Protein AF-A0A3A5UZW4-F1 (afdb_monomer)

Solvent-accessible surface area (backbone atoms only — not comparable to full-atom values): 12570 Å² total; per-residue (Å²): 132,82,81,80,50,63,45,98,78,23,60,30,29,47,76,88,84,54,80,40,77,38,64,95,82,47,66,64,79,67,84,87,71,83,85,79,81,86,84,79,90,84,84,89,80,92,77,93,75,76,93,74,77,90,70,79,75,68,82,78,74,73,72,63,59,38,35,58,52,13,31,52,35,24,56,50,19,65,50,41,31,62,56,63,50,87,94,78,48,97,71,33,42,63,56,50,51,50,50,53,37,59,74,66,64,65,51,86,87,60,85,80,74,82,81,77,72,80,77,84,70,51,70,50,50,56,52,37,50,52,51,56,72,45,40,59,58,54,41,49,50,48,24,51,52,39,48,55,30,53,76,66,75,48,80,35,37,67,57,12,50,52,45,36,51,53,42,51,52,52,51,49,36,50,49,53,36,40,72,76,35,76,82,58,65,72,52,65,72,64,58,60,24,71,15,46,54,47,27,42,56,18,17,57,28,14,48,62,89

Radius of gyration: 32.56 Å; Cα contacts (8 Å, |Δi|>4): 189; chains: 1; bounding box: 77×58×81 Å

pLDDT: mean 76.16, std 18.71, range [36.72, 98.0]

Foldseek 3Di:
DDDWDADPQRQWIDPPPDTDGHDPPRGDPPPVPPPDDDDDDDDDDDDDDDDDDPPPPDPPPPPQCLLVVLLVLLVQLLCQQQDDDPPPAPDHLVNVVVVVCVLVVVPPVPVDDCPDPPPPDPPLNVVLVVLLVCLSVLSVVLSVVSVVCVVVVHALQVSLVVLLVSLVVSVVSVVVVCVVPVPPPPCVVSNSGVSSVSNNCSSVSSNVD

Structure (mmCIF, N/CA/C/O backbone):
data_AF-A0A3A5UZW4-F1
#
_entry.id   AF-A0A3A5UZW4-F1
#
loop_
_atom_site.group_PDB
_atom_site.id
_atom_site.type_symbol
_atom_site.label_atom_id
_atom_site.label_alt_id
_atom_site.label_comp_id
_atom_site.label_asym_id
_atom_site.label_entity_id
_atom_site.label_seq_id
_atom_site.pdbx_PDB_ins_code
_atom_site.Cartn_x
_atom_site.Cartn_y
_atom_site.Cartn_z
_atom_site.occupancy
_atom_site.B_iso_or_equiv
_atom_site.auth_seq_id
_atom_site.auth_comp_id
_atom_site.auth_asym_id
_atom_site.auth_atom_id
_atom_site.pdbx_PDB_model_num
ATOM 1 N N . MET A 1 1 ? -12.783 11.016 59.525 1.00 49.12 1 MET A N 1
ATOM 2 C CA . MET A 1 1 ? -13.347 11.036 58.163 1.00 49.12 1 MET A CA 1
ATOM 3 C C . MET A 1 1 ? -12.984 12.387 57.598 1.00 49.12 1 MET A C 1
ATOM 5 O O . MET A 1 1 ? -13.352 13.378 58.216 1.00 49.12 1 MET A O 1
ATOM 9 N N . GLU A 1 2 ? -12.153 12.434 56.560 1.00 52.09 2 GLU A N 1
ATOM 10 C CA . GLU A 1 2 ? -11.826 13.717 55.935 1.00 52.09 2 GLU A CA 1
ATOM 11 C C . GLU A 1 2 ? -13.049 14.230 55.163 1.00 52.09 2 GLU A C 1
ATOM 13 O O . GLU A 1 2 ? -13.759 13.417 54.564 1.00 52.09 2 GLU A O 1
ATOM 18 N N . PRO A 1 3 ? -13.351 15.536 55.226 1.00 66.25 3 PRO A N 1
ATOM 19 C CA . PRO A 1 3 ? -14.461 16.110 54.481 1.00 66.25 3 PRO A CA 1
ATOM 20 C C . PRO A 1 3 ? -14.226 15.940 52.975 1.00 66.25 3 PRO A C 1
ATOM 22 O O . PRO A 1 3 ? -13.112 16.125 52.487 1.00 66.25 3 PRO A O 1
ATOM 25 N N . HIS A 1 4 ? -15.277 15.583 52.238 1.00 72.62 4 HIS A N 1
ATOM 26 C CA . HIS A 1 4 ? -15.223 15.530 50.780 1.00 72.62 4 HIS A CA 1
ATOM 27 C C . HIS A 1 4 ? -14.991 16.940 50.221 1.00 72.62 4 HIS A C 1
ATOM 29 O O . HIS A 1 4 ? -15.738 17.868 50.535 1.00 72.62 4 HIS A O 1
ATOM 35 N N . THR A 1 5 ? -13.954 17.098 49.397 1.00 86.94 5 THR A N 1
ATOM 36 C CA . THR A 1 5 ? -13.624 18.369 48.739 1.00 86.94 5 THR A CA 1
ATOM 37 C C . THR A 1 5 ? -14.275 18.413 47.361 1.00 86.94 5 THR A C 1
ATOM 39 O O . THR A 1 5 ? -14.039 17.529 46.535 1.00 86.94 5 THR A O 1
ATOM 42 N N . PHE A 1 6 ? -15.071 19.448 47.104 1.00 89.31 6 PHE A N 1
ATOM 43 C CA . PHE A 1 6 ? -15.703 19.701 45.807 1.00 89.31 6 PHE A CA 1
ATOM 44 C C . PHE A 1 6 ? -14.923 20.749 45.006 1.00 89.31 6 PHE A C 1
ATOM 46 O O . PHE A 1 6 ? -14.235 21.598 45.579 1.00 89.31 6 PHE A O 1
ATOM 53 N N . SER A 1 7 ? -15.020 20.689 43.677 1.00 85.69 7 SER A N 1
ATOM 54 C CA . SER A 1 7 ? -14.501 21.732 42.793 1.00 85.69 7 SER A CA 1
ATOM 55 C C . SER A 1 7 ? -15.294 23.040 42.950 1.00 85.69 7 SER A C 1
ATOM 57 O O . SER A 1 7 ? -16.455 23.009 43.362 1.00 85.69 7 SER A O 1
ATOM 59 N N . PRO A 1 8 ? -14.718 24.204 42.587 1.00 80.06 8 PRO A N 1
ATOM 60 C CA . PRO A 1 8 ? -15.411 25.493 42.688 1.00 80.06 8 PRO A CA 1
ATOM 61 C C . PRO A 1 8 ? -16.724 25.572 41.896 1.00 80.06 8 PRO A C 1
ATOM 63 O O . PRO A 1 8 ? -17.618 26.325 42.262 1.00 80.06 8 PRO A O 1
ATOM 66 N N . ASP A 1 9 ? -16.842 24.800 40.813 1.00 78.62 9 ASP A N 1
ATOM 67 C CA . ASP A 1 9 ? -18.047 24.710 39.984 1.00 78.62 9 ASP A CA 1
ATOM 68 C C . ASP A 1 9 ? -19.038 23.628 40.453 1.00 78.62 9 ASP A C 1
ATOM 70 O O . ASP A 1 9 ? -20.083 23.451 39.831 1.00 78.62 9 ASP A O 1
ATOM 74 N N . GLY A 1 10 ? -18.715 22.886 41.518 1.00 85.38 10 GLY A N 1
ATOM 75 C CA . GLY A 1 10 ? -19.531 21.802 42.071 1.00 85.38 10 GLY A CA 1
ATOM 76 C C . GLY A 1 10 ? -19.656 20.564 41.179 1.00 85.38 10 GLY A C 1
ATOM 77 O O . GLY A 1 10 ? -20.281 19.591 41.581 1.00 85.38 10 GLY A O 1
ATOM 78 N N . LYS A 1 11 ? -19.053 20.556 39.982 1.00 87.75 11 LYS A N 1
ATOM 79 C CA . LYS A 1 11 ? -19.197 19.454 39.015 1.00 87.75 11 LYS A CA 1
ATOM 80 C C . LYS A 1 11 ? -18.337 18.240 39.345 1.00 87.75 11 LYS A C 1
ATOM 82 O O . LYS A 1 11 ? -18.602 17.153 38.832 1.00 87.75 11 LYS A O 1
ATOM 87 N N . TRP A 1 12 ? -17.319 18.414 40.181 1.00 88.56 12 TRP A N 1
ATOM 88 C CA . TRP A 1 12 ? -16.340 17.383 40.494 1.00 88.56 12 TRP A CA 1
ATOM 89 C C . TRP A 1 12 ? -16.156 17.231 42.001 1.00 88.56 12 TRP A C 1
ATOM 91 O O . TRP A 1 12 ? -16.169 18.201 42.758 1.00 88.56 12 TRP A O 1
ATOM 101 N N . MET A 1 13 ? -15.944 15.990 42.428 1.00 92.00 13 MET A N 1
ATOM 102 C CA . MET A 1 13 ? -15.662 15.611 43.807 1.00 92.00 13 MET A CA 1
ATOM 103 C C . MET A 1 13 ? -14.308 14.903 43.877 1.00 92.00 13 MET A C 1
ATOM 105 O O . MET A 1 13 ? -14.012 14.020 43.071 1.00 92.00 13 MET A O 1
ATOM 109 N N . TRP A 1 14 ? -13.485 15.275 44.856 1.00 89.12 14 TRP A N 1
ATOM 110 C CA . TRP A 1 14 ? -12.218 14.609 45.138 1.00 89.12 14 TRP A CA 1
ATOM 111 C C . TRP A 1 14 ? -12.443 13.386 46.033 1.00 89.12 14 TRP A C 1
ATOM 113 O O . TRP A 1 14 ? -12.966 13.507 47.142 1.00 89.12 14 TRP A O 1
ATOM 123 N N . ASN A 1 15 ? -12.020 12.203 45.577 1.00 88.25 15 ASN A N 1
ATOM 124 C CA . ASN A 1 15 ? -12.141 10.953 46.343 1.00 88.25 15 ASN A CA 1
ATOM 125 C C . ASN A 1 15 ? -10.865 10.571 47.127 1.00 88.25 15 ASN A C 1
ATOM 127 O O . ASN A 1 15 ? -10.795 9.481 47.696 1.00 88.25 15 ASN A O 1
ATOM 131 N N . GLY A 1 16 ? -9.842 11.434 47.127 1.00 85.50 16 GLY A N 1
ATOM 132 C CA . GLY A 1 16 ? -8.523 11.156 47.710 1.00 85.50 16 GLY A CA 1
ATOM 133 C C . GLY A 1 16 ? -7.467 10.661 46.711 1.00 85.50 16 GLY A C 1
ATOM 134 O O . GLY A 1 16 ? -6.292 10.615 47.068 1.00 85.50 16 GLY A O 1
ATOM 135 N N . ARG A 1 17 ? -7.850 10.301 45.476 1.00 87.75 17 ARG A N 1
ATOM 136 C CA . ARG A 1 17 ? -6.934 9.863 44.402 1.00 87.75 17 ARG A CA 1
ATOM 137 C C . ARG A 1 17 ? -7.153 10.587 43.078 1.00 87.75 17 ARG A C 1
ATOM 139 O O . ARG A 1 17 ? -6.175 10.930 42.422 1.00 87.75 17 ARG A O 1
ATOM 146 N N . GLU A 1 18 ? -8.403 10.796 42.686 1.00 88.12 18 GLU A N 1
ATOM 147 C CA . GLU A 1 18 ? -8.769 11.417 41.413 1.00 88.12 18 GLU A CA 1
ATOM 148 C C . GLU A 1 18 ? -10.053 12.249 41.532 1.00 88.12 18 GLU A C 1
ATOM 150 O O . GLU A 1 18 ? -10.808 12.150 42.507 1.00 88.12 18 GLU A O 1
ATOM 155 N N . TRP A 1 19 ? -10.287 13.084 40.520 1.00 91.50 19 TRP A N 1
ATOM 156 C CA . TRP A 1 19 ? -11.524 13.841 40.366 1.00 91.50 19 TRP A CA 1
ATOM 157 C C . TRP A 1 19 ? -12.582 12.965 39.700 1.00 91.50 19 TRP A C 1
ATOM 159 O O . TRP A 1 19 ? -12.387 12.506 38.577 1.00 91.50 19 TRP A O 1
ATOM 169 N N . ILE A 1 20 ? -13.711 12.768 40.377 1.00 92.06 20 ILE A N 1
ATOM 170 C CA . ILE A 1 20 ? -14.872 12.050 39.839 1.00 92.06 20 ILE A CA 1
ATOM 171 C C . ILE A 1 20 ? -16.065 13.004 39.690 1.00 92.06 20 ILE A C 1
ATOM 173 O O . ILE A 1 20 ? -16.133 13.991 40.429 1.00 92.06 20 ILE A O 1
ATOM 177 N N . PRO A 1 21 ? -17.003 12.757 38.757 1.00 89.81 21 PRO A N 1
ATOM 178 C CA . PRO A 1 21 ? -18.208 13.571 38.629 1.00 89.81 21 PRO A CA 1
ATOM 179 C C . PRO A 1 21 ? -18.970 13.635 39.958 1.00 89.81 21 PRO A C 1
ATOM 181 O O . PRO A 1 21 ? -19.170 12.607 40.611 1.00 89.81 21 PRO A O 1
ATOM 184 N N . ALA A 1 22 ? -19.368 14.837 40.372 1.00 87.06 22 ALA A N 1
ATOM 185 C CA . ALA A 1 22 ? -20.133 15.021 41.597 1.00 87.06 22 ALA A CA 1
ATOM 186 C C . ALA A 1 22 ? -21.535 14.389 41.461 1.00 87.06 22 ALA A C 1
ATOM 188 O O . ALA A 1 22 ? -22.113 14.410 40.369 1.00 87.06 22 ALA A O 1
ATOM 189 N N . PRO A 1 23 ? -22.102 13.825 42.545 1.00 83.81 23 PRO A N 1
ATOM 190 C CA . PRO A 1 23 ? -23.471 13.320 42.538 1.00 83.81 23 PRO A CA 1
ATOM 191 C C . PRO A 1 23 ? -24.478 14.388 42.055 1.00 83.81 23 PRO A C 1
ATOM 193 O O . PRO A 1 23 ? -24.280 15.567 42.357 1.00 83.81 23 PRO A O 1
ATOM 196 N N . PRO A 1 24 ? -25.576 14.004 41.368 1.00 70.62 24 PRO A N 1
ATOM 197 C CA . PRO A 1 24 ? -26.502 14.931 40.693 1.00 70.62 24 PRO A CA 1
ATOM 198 C C . PRO A 1 24 ? -27.159 16.004 41.578 1.00 70.62 24 PRO A C 1
ATOM 200 O O . PRO A 1 24 ? -27.750 16.945 41.055 1.00 70.62 24 PRO A O 1
ATOM 203 N N . GLU A 1 25 ? -27.073 15.875 42.902 1.00 65.62 25 GLU A N 1
ATOM 204 C CA . GLU A 1 25 ? -27.699 16.780 43.872 1.00 65.62 25 GLU A CA 1
ATOM 205 C C . GLU A 1 25 ? -26.785 17.928 44.339 1.00 65.62 25 GLU A C 1
ATOM 207 O O . GLU A 1 25 ? -27.250 18.838 45.021 1.00 65.62 25 GLU A O 1
ATOM 212 N N . HIS A 1 26 ? -25.504 17.950 43.955 1.00 54.31 26 HIS A N 1
ATOM 213 C CA . HIS A 1 26 ? -24.568 19.007 44.357 1.00 54.31 26 HIS A CA 1
ATOM 214 C C . HIS A 1 26 ? -24.385 20.068 43.268 1.00 54.31 26 HIS A C 1
ATOM 216 O O . HIS A 1 26 ? -23.293 20.299 42.760 1.00 54.31 26 HIS A O 1
ATOM 222 N N . SER A 1 27 ? -25.472 20.762 42.932 1.00 50.03 27 SER A N 1
ATOM 223 C CA . SER A 1 27 ? -25.325 22.108 42.368 1.00 50.03 27 SER A CA 1
ATOM 224 C C . SER A 1 27 ? -24.832 23.034 43.488 1.00 50.03 27 SER A C 1
ATOM 226 O O . SER A 1 27 ? -25.355 22.940 44.602 1.00 50.03 27 SER A O 1
ATOM 228 N N . PRO A 1 28 ? -23.821 23.893 43.260 1.00 53.44 28 PRO A N 1
ATOM 229 C CA . PRO A 1 28 ? -23.344 24.789 44.304 1.00 53.44 28 PRO A CA 1
ATOM 230 C C . PRO A 1 28 ? -24.505 25.674 44.786 1.00 53.44 28 PRO A C 1
ATOM 232 O O . PRO A 1 28 ? -25.275 26.160 43.951 1.00 53.44 28 PRO A O 1
ATOM 235 N N . PRO A 1 29 ? -24.661 25.902 46.104 1.00 45.31 29 PRO A N 1
ATOM 236 C CA . PRO A 1 29 ? -25.584 26.920 46.575 1.00 45.31 29 PRO A CA 1
ATOM 237 C C . PRO A 1 29 ? -25.143 28.254 45.975 1.00 45.31 29 PRO A C 1
ATOM 239 O O . PRO A 1 29 ? -23.975 28.636 46.069 1.00 45.31 29 PRO A O 1
ATOM 242 N N . ASN A 1 30 ? -26.073 28.933 45.309 1.00 39.12 30 ASN A N 1
ATOM 243 C CA . ASN A 1 30 ? -25.857 30.275 44.799 1.00 39.12 30 ASN A CA 1
ATOM 244 C C . ASN A 1 30 ? -25.506 31.182 45.992 1.00 39.12 30 ASN A C 1
ATOM 246 O O . ASN A 1 30 ? -26.328 31.393 46.882 1.00 39.12 30 ASN A O 1
ATOM 250 N N . ILE A 1 31 ? -24.265 31.670 46.041 1.00 47.31 31 ILE A N 1
ATOM 251 C CA . ILE A 1 31 ? -23.725 32.457 47.164 1.00 47.31 31 ILE A CA 1
ATOM 252 C C . ILE A 1 31 ? -24.413 33.839 47.275 1.00 47.31 31 ILE A C 1
ATOM 254 O O . ILE A 1 31 ? -24.201 34.558 48.246 1.00 47.31 31 ILE A O 1
ATOM 258 N N . GLU A 1 32 ? -25.312 34.197 46.355 1.00 47.59 32 GLU A N 1
ATOM 259 C CA . GLU A 1 32 ? -26.116 35.425 46.435 1.00 47.59 32 GLU A CA 1
ATOM 260 C C . GLU A 1 32 ? -27.391 35.317 47.301 1.00 47.59 32 GLU A C 1
ATOM 262 O O . GLU A 1 32 ? -28.057 36.326 47.513 1.00 47.59 32 GLU A O 1
ATOM 267 N N . GLU A 1 33 ? -27.726 34.151 47.869 1.00 47.47 33 GLU A N 1
ATOM 268 C CA . GLU A 1 33 ? -28.961 33.964 48.658 1.00 47.47 33 GLU A CA 1
ATOM 269 C C . GLU A 1 33 ? -28.696 33.456 50.089 1.00 47.47 33 GLU A C 1
ATOM 271 O O . GLU A 1 33 ? -29.303 32.499 50.561 1.00 47.47 33 GLU A O 1
ATOM 276 N N . LEU A 1 34 ? -27.760 34.085 50.809 1.00 44.22 34 LEU A N 1
ATOM 277 C CA . LEU A 1 34 ? -27.499 33.792 52.232 1.00 44.22 34 LEU A CA 1
ATOM 278 C C . LEU A 1 34 ? -27.930 34.916 53.192 1.00 44.22 34 LEU A C 1
ATOM 280 O O . LEU A 1 34 ? -27.679 34.820 54.391 1.00 44.22 34 LEU A O 1
ATOM 284 N N . GLU A 1 35 ? -28.645 35.940 52.704 1.00 45.09 35 GLU A N 1
ATOM 285 C CA . GLU A 1 35 ? -29.124 37.061 53.536 1.00 45.09 35 GLU A CA 1
ATOM 286 C C . GLU A 1 35 ? -30.655 37.254 53.615 1.00 45.09 35 GLU A C 1
ATOM 288 O O . GLU A 1 35 ? -31.097 38.192 54.277 1.00 45.09 35 GLU A O 1
ATOM 293 N N . SER A 1 36 ? -31.508 36.396 53.035 1.00 40.28 36 SER A N 1
ATOM 294 C CA . SER A 1 36 ? -32.949 36.731 52.932 1.00 40.28 36 SER A CA 1
ATOM 295 C C . SER A 1 36 ? -33.984 35.668 53.310 1.00 40.28 36 SER A C 1
ATOM 297 O O . SER A 1 36 ? -35.151 35.868 52.993 1.00 40.28 36 SER A O 1
ATOM 299 N N . ASN A 1 37 ? -33.656 34.596 54.039 1.00 37.69 37 ASN A N 1
ATOM 300 C CA . ASN A 1 37 ? -34.700 33.671 54.515 1.00 37.69 37 ASN A CA 1
ATOM 301 C C . ASN A 1 37 ? -34.572 33.308 55.996 1.00 37.69 37 ASN A C 1
ATOM 303 O O . ASN A 1 37 ? -34.394 32.164 56.408 1.00 37.69 37 ASN A O 1
ATOM 307 N N . HIS A 1 38 ? -34.762 34.337 56.820 1.00 44.09 38 HIS A N 1
ATOM 308 C CA . HIS A 1 38 ? -35.490 34.171 58.067 1.00 44.09 38 HIS A CA 1
ATOM 309 C C . HIS A 1 38 ? -36.991 34.186 57.732 1.00 44.09 38 HIS A C 1
ATOM 311 O O . HIS A 1 38 ? -37.458 35.183 57.191 1.00 44.09 38 HIS A O 1
ATOM 317 N N . LYS A 1 39 ? -37.699 33.113 58.116 1.00 39.91 39 LYS A N 1
ATOM 318 C CA . LYS A 1 39 ? -39.161 32.869 58.149 1.00 39.91 39 LYS A CA 1
ATOM 319 C C . LYS A 1 39 ? -39.746 31.849 57.161 1.00 39.91 39 LYS A C 1
ATOM 321 O O . LYS A 1 39 ? -39.878 32.099 55.973 1.00 39.91 39 LYS A O 1
ATOM 326 N N . ASN A 1 40 ? -40.332 30.843 57.813 1.00 37.28 40 ASN A N 1
ATOM 327 C CA . ASN A 1 40 ? -41.620 30.197 57.553 1.00 37.28 40 ASN A CA 1
ATOM 328 C C . ASN A 1 40 ? -41.594 28.779 56.974 1.00 37.28 40 ASN A C 1
ATOM 330 O O . ASN A 1 40 ? -41.430 28.543 55.783 1.00 37.28 40 ASN A O 1
ATOM 334 N N . GLU A 1 41 ? -41.887 27.860 57.898 1.00 42.84 41 GLU A N 1
ATOM 335 C CA . GLU A 1 41 ? -42.707 26.664 57.723 1.00 42.84 41 GLU A CA 1
ATOM 336 C C . GLU A 1 41 ? -43.756 26.784 56.605 1.00 42.84 41 GLU A C 1
ATOM 338 O O . GLU A 1 41 ? -44.517 27.751 56.556 1.00 42.84 41 GLU A O 1
ATOM 343 N N . SER A 1 42 ? -43.917 25.729 55.807 1.00 38.69 42 SER A N 1
ATOM 344 C CA . SER A 1 42 ? -45.200 25.017 55.722 1.00 38.69 42 SER A CA 1
ATOM 345 C C . SER A 1 42 ? -45.100 23.740 54.883 1.00 38.69 42 SER A C 1
ATOM 347 O O . SER A 1 42 ? -44.227 23.550 54.045 1.00 38.69 42 SER A O 1
ATOM 349 N N . VAL A 1 43 ? -46.006 22.841 55.243 1.00 41.97 43 VAL A N 1
ATOM 350 C CA . VAL A 1 43 ? -46.191 21.438 54.876 1.00 41.97 43 VAL A CA 1
ATOM 351 C C . VAL A 1 43 ? -46.861 21.285 53.497 1.00 41.97 43 VAL A C 1
ATOM 353 O O . VAL A 1 43 ? -47.526 22.208 53.036 1.00 41.97 43 VAL A O 1
ATOM 356 N N . HIS A 1 44 ? -46.799 20.052 52.960 1.00 36.72 44 HIS A N 1
ATOM 357 C CA . HIS A 1 44 ? -47.602 19.437 51.877 1.00 36.72 44 HIS A CA 1
ATOM 358 C C . HIS A 1 44 ? -46.970 19.511 50.470 1.00 36.72 44 HIS A C 1
ATOM 360 O O . HIS A 1 44 ? -46.561 20.569 50.028 1.00 36.72 44 HIS A O 1
ATOM 366 N N . SER A 1 45 ? -46.851 18.438 49.680 1.00 40.62 45 SER A N 1
ATOM 367 C CA . SER A 1 45 ? -47.753 17.296 49.481 1.00 40.62 45 SER A CA 1
ATOM 368 C C . SER A 1 45 ? -47.035 16.123 48.784 1.00 40.62 45 SER A C 1
ATOM 370 O O . SER A 1 45 ? -46.042 16.302 48.085 1.00 40.62 45 SER A O 1
ATOM 372 N N . ILE A 1 46 ? -47.555 14.914 49.010 1.00 49.72 46 ILE A N 1
ATOM 373 C CA . ILE A 1 46 ? -47.231 13.682 48.281 1.00 49.72 46 ILE A CA 1
ATOM 374 C C . ILE A 1 46 ? -47.855 13.783 46.886 1.00 49.72 46 ILE A C 1
ATOM 376 O O . ILE A 1 46 ? -49.060 14.013 46.792 1.00 49.72 46 ILE A O 1
ATOM 380 N N . GLN A 1 47 ? -47.077 13.538 45.831 1.00 39.38 47 GLN A N 1
ATOM 381 C CA . GLN A 1 47 ? -47.626 13.217 44.516 1.00 39.38 47 GLN A CA 1
ATOM 382 C C . GLN A 1 47 ? -46.785 12.132 43.838 1.00 39.38 47 GLN A C 1
ATOM 384 O O . GLN A 1 47 ? -45.663 12.366 43.391 1.00 39.38 47 GLN A O 1
ATOM 389 N N . GLU A 1 48 ? -47.363 10.930 43.793 1.00 46.84 48 GLU A N 1
ATOM 390 C CA . GLU A 1 48 ? -47.026 9.888 42.830 1.00 46.84 48 GLU A CA 1
ATOM 391 C C . GLU A 1 48 ? -47.094 10.470 41.416 1.00 46.84 48 GLU A C 1
ATOM 393 O O . GLU A 1 48 ? -48.117 11.032 41.019 1.00 46.84 48 GLU A O 1
ATOM 398 N N . ASN A 1 49 ? -46.040 10.275 40.628 1.00 41.34 49 ASN A N 1
ATOM 399 C CA . ASN A 1 49 ? -46.210 10.182 39.189 1.00 41.34 49 ASN A CA 1
ATOM 400 C C . ASN A 1 49 ? -45.244 9.144 38.615 1.00 41.34 49 ASN A C 1
ATOM 402 O O . ASN A 1 49 ? -44.037 9.356 38.532 1.00 41.34 49 ASN A O 1
ATOM 406 N N . SER A 1 50 ? -45.837 7.997 38.288 1.00 40.78 50 SER A N 1
ATOM 407 C CA . SER A 1 50 ? -45.578 7.189 37.097 1.00 40.78 50 SER A CA 1
ATOM 408 C C . SER A 1 50 ? -44.133 7.110 36.593 1.00 40.78 50 SER A C 1
ATOM 410 O O . SER A 1 50 ? -43.630 8.009 35.916 1.00 40.78 50 SER A O 1
ATOM 412 N N . SER A 1 51 ? -43.546 5.935 36.830 1.00 46.00 51 SER A N 1
ATOM 413 C CA . SER A 1 51 ? -42.749 5.161 35.869 1.00 46.00 51 SER A CA 1
ATOM 414 C C . SER A 1 51 ? -42.692 5.769 34.462 1.00 46.00 51 SER A C 1
ATOM 416 O O . SER A 1 51 ? -43.497 5.439 33.591 1.00 46.00 51 SER A O 1
ATOM 418 N N . SER A 1 52 ? -41.726 6.655 34.248 1.00 43.59 52 SER A N 1
ATOM 419 C CA . SER A 1 52 ? -41.318 7.067 32.913 1.00 43.59 52 SER A CA 1
ATOM 420 C C . SER A 1 52 ? -40.201 6.124 32.506 1.00 43.59 52 SER A C 1
ATOM 422 O O . SER A 1 52 ? -39.109 6.150 33.069 1.00 43.59 52 SER A O 1
ATOM 424 N N . GLU A 1 53 ? -40.584 5.207 31.626 1.00 45.69 53 GLU A N 1
ATOM 425 C CA . GLU A 1 53 ? -39.775 4.296 30.830 1.00 45.69 53 GLU A CA 1
ATOM 426 C C . GLU A 1 53 ? -38.267 4.537 30.920 1.00 45.69 53 GLU A C 1
ATOM 428 O O . GLU A 1 53 ? -37.698 5.456 30.331 1.00 45.69 53 GLU A O 1
ATOM 433 N N . VAL A 1 54 ? -37.615 3.605 31.613 1.00 46.59 54 VAL A N 1
ATOM 434 C CA . VAL A 1 54 ? -36.204 3.273 31.445 1.00 46.59 54 VAL A CA 1
ATOM 435 C C . VAL A 1 54 ? -36.024 2.744 30.017 1.00 46.59 54 VAL A C 1
ATOM 437 O O . VAL A 1 54 ? -35.914 1.550 29.780 1.00 46.59 54 VAL A O 1
ATOM 440 N N . SER A 1 55 ? -36.026 3.646 29.042 1.00 42.00 55 SER A N 1
ATOM 441 C CA . SER A 1 55 ? -35.302 3.480 27.788 1.00 42.00 55 SER A CA 1
ATOM 442 C C . SER A 1 55 ? -34.082 4.378 27.885 1.00 42.00 55 SER A C 1
ATOM 444 O O . SER A 1 55 ? -33.988 5.429 27.256 1.00 42.00 55 SER A O 1
ATOM 446 N N . GLN A 1 56 ? -33.147 3.965 28.743 1.00 46.09 56 GLN A N 1
ATOM 447 C CA . GLN A 1 56 ? -31.760 4.379 28.618 1.00 46.09 56 GLN A CA 1
ATOM 448 C C . GLN A 1 56 ? -31.288 3.876 27.252 1.00 46.09 56 GLN A C 1
ATOM 450 O O . GLN A 1 56 ? -30.854 2.735 27.104 1.00 46.09 56 GLN A O 1
ATOM 455 N N . LEU A 1 57 ? -31.455 4.727 26.239 1.00 45.88 57 LEU A N 1
ATOM 456 C CA . LEU A 1 57 ? -30.723 4.666 24.988 1.00 45.88 57 LEU A CA 1
ATOM 457 C C . LEU A 1 57 ? -29.244 4.712 25.369 1.00 45.88 57 LE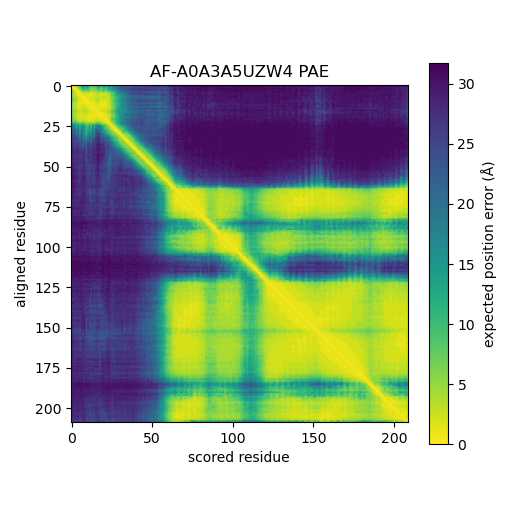U A C 1
ATOM 459 O O . LEU A 1 57 ? -28.673 5.777 25.598 1.00 45.88 57 LEU A O 1
ATOM 463 N N . LEU A 1 58 ? -28.659 3.524 25.511 1.00 46.91 58 LEU A N 1
ATOM 464 C CA . LEU A 1 58 ? -27.224 3.314 25.443 1.00 46.91 58 LEU A CA 1
ATOM 465 C C . LEU A 1 58 ? -26.709 4.167 24.277 1.00 46.91 58 LEU A C 1
ATOM 467 O O . LEU A 1 58 ? -27.233 4.014 23.169 1.00 46.91 58 LEU A O 1
ATOM 471 N N . PRO A 1 59 ? -25.731 5.068 24.482 1.00 51.72 59 PRO A N 1
ATOM 472 C CA . PRO A 1 59 ? -25.019 5.626 23.353 1.00 51.72 59 PRO A CA 1
ATOM 473 C C . PRO A 1 59 ? -24.376 4.429 22.660 1.00 51.72 59 PRO A C 1
ATOM 475 O O . PRO A 1 59 ? -23.445 3.817 23.179 1.00 51.72 59 PRO A O 1
ATOM 478 N N . GLU A 1 60 ? -24.956 4.037 21.531 1.00 51.84 60 GLU A N 1
ATOM 479 C CA . GLU A 1 60 ? -24.395 3.058 20.622 1.00 51.84 60 GLU A CA 1
ATOM 480 C C . GLU A 1 60 ? -23.055 3.652 20.191 1.00 51.84 60 GLU A C 1
ATOM 482 O O . GLU A 1 60 ? -22.986 4.521 19.319 1.00 51.84 60 GLU A O 1
ATOM 487 N N . SER A 1 61 ? -21.980 3.287 20.894 1.00 59.66 61 SER A N 1
ATOM 488 C CA . SER A 1 61 ? -20.631 3.628 20.486 1.00 59.66 61 SER A CA 1
ATOM 489 C C . SER A 1 61 ? -20.428 2.892 19.174 1.00 59.66 61 SER A C 1
ATOM 491 O O . SER A 1 61 ? -20.106 1.704 19.169 1.00 59.66 61 SER A O 1
ATOM 493 N N . LYS A 1 62 ? -20.726 3.560 18.059 1.00 66.81 62 LYS A N 1
ATOM 494 C CA . LYS A 1 62 ? -20.432 3.053 16.727 1.00 66.81 62 LYS A CA 1
ATOM 495 C C . LYS A 1 62 ? -18.929 2.846 16.666 1.00 66.81 62 LYS A C 1
ATOM 497 O O . LYS A 1 62 ? -18.182 3.787 16.423 1.00 66.81 62 LYS A O 1
ATOM 502 N N . ILE A 1 63 ? -18.503 1.617 16.939 1.00 67.94 63 ILE A N 1
ATOM 503 C CA . ILE A 1 63 ? -17.157 1.148 16.650 1.00 67.94 63 ILE A CA 1
ATOM 504 C C . ILE A 1 63 ? -16.975 1.425 15.163 1.00 67.94 63 ILE A C 1
ATOM 506 O O . ILE A 1 63 ? -17.726 0.901 14.334 1.00 67.94 63 ILE A O 1
ATOM 510 N N . SER A 1 64 ? -16.063 2.342 14.840 1.00 86.38 64 SER A N 1
ATOM 511 C CA . SER A 1 64 ? -15.757 2.671 13.456 1.00 86.38 64 SER A CA 1
ATOM 512 C C . SER A 1 64 ? -15.341 1.373 12.776 1.00 86.38 64 SER A C 1
ATOM 514 O O . SER A 1 64 ? -14.399 0.712 13.203 1.00 86.38 64 SER A O 1
ATOM 516 N N . ALA A 1 65 ? -16.069 0.955 11.743 1.00 92.25 65 ALA A N 1
ATOM 517 C CA . ALA A 1 65 ? -15.685 -0.222 10.969 1.00 92.25 65 ALA A CA 1
ATOM 518 C C . ALA A 1 65 ? -14.478 0.073 10.058 1.00 92.25 65 ALA A C 1
ATOM 520 O O . ALA A 1 65 ? -13.919 -0.850 9.469 1.00 92.25 65 ALA A O 1
ATOM 521 N N . ALA A 1 66 ? -14.072 1.344 9.929 1.00 94.69 66 ALA A N 1
ATOM 522 C CA . ALA A 1 66 ? -13.022 1.770 9.009 1.00 94.69 66 ALA A CA 1
ATOM 523 C C . ALA A 1 66 ? -11.672 1.068 9.259 1.00 94.69 66 ALA A C 1
ATOM 525 O O . ALA A 1 66 ? -11.131 0.528 8.294 1.00 94.69 66 ALA A O 1
ATOM 526 N N . PRO A 1 67 ? -11.164 0.938 10.500 1.00 94.12 67 PRO A N 1
ATOM 527 C CA . PRO A 1 67 ? -9.915 0.220 10.768 1.00 94.12 67 PRO A CA 1
ATOM 528 C C . PRO A 1 67 ? -9.973 -1.261 10.399 1.00 94.12 67 PRO A C 1
ATOM 530 O O . PRO A 1 67 ? -9.001 -1.826 9.890 1.00 94.12 67 PRO A O 1
ATOM 533 N N . LEU A 1 68 ? -11.128 -1.897 10.614 1.00 95.50 68 LEU A N 1
ATOM 534 C CA . LEU A 1 68 ? -11.343 -3.292 10.241 1.00 95.50 68 LEU A CA 1
ATOM 535 C C . LEU A 1 68 ? -11.324 -3.450 8.718 1.00 95.50 68 LEU A C 1
ATOM 537 O O . LEU A 1 68 ? -10.611 -4.306 8.197 1.00 95.50 68 LEU A O 1
ATOM 541 N N . ILE A 1 69 ? -12.065 -2.598 8.004 1.00 96.38 69 ILE A N 1
ATOM 542 C CA . ILE A 1 69 ? -12.101 -2.594 6.536 1.00 96.38 69 ILE A CA 1
ATOM 543 C C . ILE A 1 69 ? -10.705 -2.304 5.975 1.00 96.38 69 ILE A C 1
ATOM 545 O O . ILE A 1 69 ? -10.273 -2.991 5.053 1.00 96.38 69 ILE A O 1
ATOM 549 N N . GLY A 1 70 ? -9.977 -1.347 6.558 1.00 96.44 70 GLY A N 1
ATOM 550 C CA . GLY A 1 70 ? -8.596 -1.029 6.196 1.00 96.44 70 GLY A CA 1
ATOM 551 C C . GLY A 1 70 ? -7.675 -2.235 6.349 1.00 96.44 70 GLY A C 1
ATOM 552 O O . GLY A 1 70 ? -7.009 -2.630 5.397 1.00 96.44 70 GLY A O 1
ATOM 553 N N . THR A 1 71 ? -7.699 -2.884 7.512 1.00 96.75 71 THR A N 1
ATOM 554 C CA . THR A 1 71 ? -6.909 -4.097 7.772 1.00 96.75 71 THR A CA 1
ATOM 555 C C . THR A 1 71 ? -7.220 -5.208 6.764 1.00 96.75 71 THR A C 1
ATOM 557 O O . THR A 1 71 ? -6.305 -5.794 6.189 1.00 96.75 71 THR A O 1
ATOM 560 N N . VAL A 1 72 ? -8.501 -5.479 6.495 1.00 96.69 72 VAL A N 1
ATOM 561 C CA . VAL A 1 72 ? -8.916 -6.499 5.516 1.00 96.69 72 VAL A CA 1
ATOM 562 C C . VAL A 1 72 ? -8.471 -6.131 4.098 1.00 96.69 72 VAL A C 1
ATOM 564 O O . VAL A 1 72 ? -7.970 -6.991 3.373 1.00 96.69 72 VAL A O 1
ATOM 567 N N . ALA A 1 73 ? -8.592 -4.860 3.708 1.00 96.50 73 ALA A N 1
ATOM 568 C CA . ALA A 1 73 ? -8.145 -4.375 2.406 1.00 96.50 73 ALA A CA 1
ATOM 569 C C . ALA A 1 73 ? -6.624 -4.521 2.220 1.00 96.50 73 ALA A C 1
ATOM 571 O O . ALA A 1 73 ? -6.190 -4.857 1.120 1.00 96.50 73 ALA A O 1
ATOM 572 N N . ILE A 1 74 ? -5.823 -4.359 3.284 1.00 96.12 74 ILE A N 1
ATOM 573 C CA . ILE A 1 74 ? -4.373 -4.626 3.260 1.00 96.12 74 ILE A CA 1
ATOM 574 C C . ILE A 1 74 ? -4.070 -6.111 3.017 1.00 96.12 74 ILE A C 1
ATOM 576 O O . ILE A 1 74 ? -3.125 -6.443 2.315 1.00 96.12 74 ILE A O 1
ATOM 580 N N . PHE A 1 75 ? -4.846 -7.042 3.568 1.00 95.62 75 PHE A N 1
ATOM 581 C CA . PHE A 1 75 ? -4.624 -8.458 3.256 1.00 95.62 75 PHE A CA 1
ATOM 582 C C . PHE A 1 75 ? -5.049 -8.801 1.830 1.00 95.62 75 PHE A C 1
ATOM 584 O O . PHE A 1 75 ? -4.369 -9.563 1.146 1.00 95.62 75 PHE A O 1
ATOM 591 N N . PHE A 1 76 ? -6.148 -8.215 1.359 1.00 94.56 76 PHE A N 1
ATOM 592 C CA . PHE A 1 76 ? -6.625 -8.442 0.000 1.00 94.56 76 PHE A CA 1
ATOM 593 C C . PHE A 1 76 ? -5.653 -7.881 -1.050 1.00 94.56 76 PHE A C 1
ATOM 595 O O . PHE A 1 76 ? -5.382 -8.540 -2.056 1.00 94.56 76 PHE A O 1
ATOM 602 N N . SER A 1 77 ? -5.047 -6.721 -0.780 1.00 93.69 77 SER A N 1
ATOM 603 C CA . SER A 1 77 ? -4.027 -6.107 -1.636 1.00 93.69 77 SER A CA 1
ATOM 604 C C . SER A 1 77 ? -2.745 -6.920 -1.781 1.00 93.69 77 SER A C 1
ATOM 606 O O . SER A 1 77 ? -2.034 -6.727 -2.759 1.00 93.69 77 SER A O 1
ATOM 608 N N . LEU A 1 78 ? -2.440 -7.830 -0.852 1.00 92.00 78 LEU A N 1
ATOM 609 C CA . LEU A 1 78 ? -1.280 -8.717 -0.970 1.00 92.00 78 LEU A CA 1
ATOM 610 C C . LEU A 1 78 ? -1.500 -9.837 -1.982 1.00 92.00 78 LEU A C 1
ATOM 612 O O . LEU A 1 78 ? -0.537 -10.342 -2.547 1.00 92.00 78 LEU A O 1
ATOM 616 N N . ILE A 1 79 ? -2.748 -10.247 -2.193 1.00 89.81 79 ILE A N 1
ATOM 617 C CA . ILE A 1 79 ? -3.083 -11.379 -3.063 1.00 89.81 79 ILE A CA 1
ATOM 618 C C . ILE A 1 79 ? -3.342 -10.881 -4.487 1.00 89.81 79 ILE A C 1
ATOM 620 O O . ILE A 1 79 ? -2.917 -11.510 -5.453 1.00 89.81 79 ILE A O 1
ATOM 624 N N . LEU A 1 80 ? -3.998 -9.727 -4.612 1.00 87.62 80 LEU A N 1
ATOM 625 C CA . LEU A 1 80 ? -4.456 -9.159 -5.881 1.00 87.62 80 LEU A CA 1
ATOM 626 C C . LEU A 1 80 ? -3.368 -9.010 -6.963 1.00 87.62 80 LEU A C 1
ATOM 628 O O . LEU A 1 80 ? -3.654 -9.379 -8.097 1.00 87.62 80 LEU A O 1
ATOM 632 N N . PRO A 1 81 ? -2.129 -8.566 -6.660 1.00 80.81 81 PRO A N 1
ATOM 633 C CA . PRO A 1 81 ? -1.063 -8.445 -7.657 1.00 80.81 81 PRO A CA 1
ATOM 634 C C . PRO A 1 81 ? -0.686 -9.782 -8.308 1.00 80.81 81 PRO A C 1
ATOM 636 O O . PRO A 1 81 ? -0.138 -9.805 -9.404 1.00 80.81 81 PRO A O 1
ATOM 639 N N . TYR A 1 82 ? -0.974 -10.907 -7.648 1.00 79.38 82 TYR A N 1
ATOM 640 C CA . TYR A 1 82 ? -0.661 -12.250 -8.141 1.00 79.38 82 TYR A CA 1
ATOM 641 C C . TYR A 1 82 ? -1.842 -12.925 -8.842 1.00 79.38 82 TYR A C 1
ATOM 643 O O . TYR A 1 82 ? -1.671 -13.981 -9.452 1.00 79.38 82 TYR A O 1
ATOM 651 N N . ILE A 1 83 ? -3.039 -12.340 -8.766 1.00 80.62 83 ILE A N 1
ATOM 652 C CA . ILE A 1 83 ? -4.209 -12.846 -9.474 1.00 80.62 83 ILE A CA 1
ATOM 653 C C . ILE A 1 83 ? -4.218 -12.203 -10.860 1.00 80.62 83 ILE A C 1
ATOM 655 O O . ILE A 1 83 ? -4.638 -11.062 -11.025 1.00 80.62 83 ILE A O 1
ATOM 659 N N . SER A 1 84 ? -3.795 -12.954 -11.875 1.00 70.56 84 SER A N 1
ATOM 660 C CA . SER A 1 84 ? -4.124 -12.605 -13.257 1.00 70.56 84 SER A CA 1
ATOM 661 C C . SER A 1 84 ? -5.608 -12.901 -13.478 1.00 70.56 84 SER A C 1
ATOM 663 O O . SER A 1 84 ? -6.037 -14.058 -13.447 1.00 70.56 84 SER A O 1
ATOM 665 N N . ILE A 1 85 ? -6.418 -11.853 -13.639 1.00 71.19 85 ILE A N 1
ATOM 666 C CA . ILE A 1 85 ? -7.798 -12.014 -14.106 1.00 71.19 85 ILE A CA 1
ATOM 667 C C . ILE A 1 85 ? -7.735 -12.081 -15.631 1.00 71.19 85 ILE A C 1
ATOM 669 O O . ILE A 1 85 ? -7.369 -11.104 -16.285 1.00 71.19 85 ILE A O 1
ATOM 673 N N . ILE A 1 86 ? -8.064 -13.265 -16.148 1.00 64.62 86 ILE A N 1
ATOM 674 C CA . ILE A 1 86 ? -8.063 -13.639 -17.567 1.00 64.62 86 ILE A CA 1
ATOM 675 C C . ILE A 1 86 ? -8.677 -12.504 -18.410 1.00 64.62 86 ILE A C 1
ATOM 677 O O . ILE A 1 86 ? -9.796 -12.073 -18.134 1.00 64.62 86 ILE A O 1
ATOM 681 N N . ASP A 1 87 ? -7.917 -12.030 -19.403 1.00 64.12 87 ASP A N 1
ATOM 682 C CA . ASP A 1 87 ? -8.239 -10.985 -20.396 1.00 64.12 87 ASP A CA 1
ATOM 683 C C . ASP A 1 87 ? -8.386 -9.528 -19.913 1.00 64.12 87 ASP A C 1
ATOM 685 O O . ASP A 1 87 ? -8.629 -8.648 -20.737 1.00 64.12 87 ASP A O 1
ATOM 689 N N . ILE A 1 88 ? -8.210 -9.227 -18.620 1.00 66.88 88 ILE A N 1
ATOM 690 C CA . ILE A 1 88 ? -8.220 -7.831 -18.125 1.00 66.88 88 ILE A CA 1
ATOM 691 C C . ILE A 1 88 ? -6.798 -7.328 -17.840 1.00 66.88 88 ILE A C 1
ATOM 693 O O . ILE A 1 88 ? -6.536 -6.133 -17.958 1.00 66.88 88 ILE A O 1
ATOM 697 N N . TRP A 1 89 ? -5.872 -8.230 -17.500 1.00 67.44 89 TRP A N 1
ATOM 698 C CA . TRP A 1 89 ? -4.517 -7.870 -17.079 1.00 67.44 89 TRP A CA 1
ATOM 699 C C . TRP A 1 89 ? -3.479 -8.642 -17.882 1.00 67.44 89 TRP A C 1
ATOM 701 O O . TRP A 1 89 ? -3.370 -9.863 -17.760 1.00 67.44 89 TRP A O 1
ATOM 711 N N . GLU A 1 90 ? -2.703 -7.917 -18.683 1.00 69.25 90 GLU A N 1
ATOM 712 C CA . GLU A 1 90 ? -1.645 -8.493 -19.519 1.00 69.25 90 GLU A CA 1
ATOM 713 C C . GLU A 1 90 ? -0.391 -8.867 -18.713 1.00 69.25 90 GLU A C 1
ATOM 715 O O . GLU A 1 90 ? 0.375 -9.723 -19.146 1.00 69.25 90 GLU A O 1
ATOM 720 N N . TYR A 1 91 ? -0.200 -8.285 -17.522 1.00 69.38 91 TYR A N 1
ATOM 721 C CA . TYR A 1 91 ? 0.958 -8.541 -16.663 1.00 69.38 91 TYR A CA 1
ATOM 722 C C . TYR A 1 91 ? 0.542 -8.953 -15.250 1.00 69.38 91 TYR A C 1
ATOM 724 O O . TYR A 1 91 ? -0.184 -8.233 -14.565 1.00 69.38 91 TYR A O 1
ATOM 732 N N . SER A 1 92 ? 1.028 -10.112 -14.797 1.00 81.06 92 SER A N 1
ATOM 733 C CA . SER A 1 92 ? 0.902 -10.533 -13.400 1.00 81.06 92 SER A CA 1
ATOM 734 C C . SER A 1 92 ? 2.121 -10.110 -12.580 1.00 81.06 92 SER A C 1
ATOM 736 O O . SER A 1 92 ? 3.226 -9.939 -13.104 1.00 81.06 92 SER A O 1
ATOM 738 N N . GLY A 1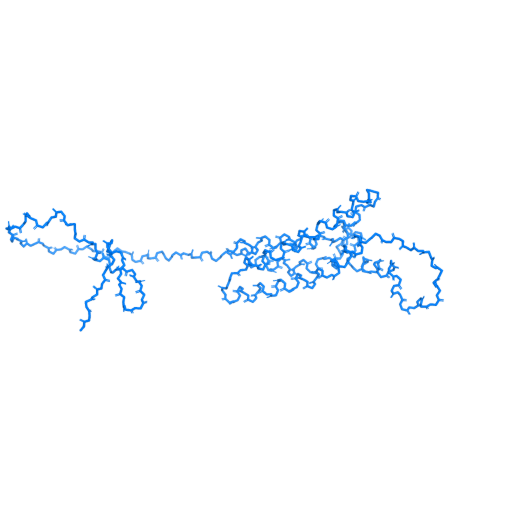 93 ? 1.963 -10.039 -11.257 1.00 75.12 93 GLY A N 1
ATOM 739 C CA . GLY A 1 93 ? 3.077 -9.790 -10.347 1.00 75.12 93 GLY A CA 1
ATOM 740 C C . GLY A 1 93 ? 4.194 -10.842 -10.443 1.00 75.12 93 GLY A C 1
ATOM 741 O O . GLY A 1 93 ? 5.355 -10.540 -10.180 1.00 75.12 93 GLY A O 1
ATOM 742 N N . LEU A 1 94 ? 3.885 -12.073 -10.871 1.00 81.56 94 LEU A N 1
ATOM 743 C CA . LEU A 1 94 ? 4.905 -13.102 -11.103 1.00 81.56 94 LEU A CA 1
ATOM 744 C C . LEU A 1 94 ? 5.741 -12.819 -12.354 1.00 81.56 94 LEU A C 1
ATOM 746 O O . LEU A 1 94 ? 6.948 -13.057 -12.340 1.00 81.56 94 LEU A O 1
ATOM 750 N N . ASP A 1 95 ? 5.125 -12.300 -13.414 1.00 80.38 95 ASP A N 1
ATOM 751 C CA . ASP A 1 95 ? 5.829 -11.960 -14.654 1.00 80.38 95 ASP A CA 1
ATOM 752 C C . ASP A 1 95 ? 6.755 -10.764 -14.445 1.00 80.38 95 ASP A C 1
ATOM 754 O O . ASP A 1 95 ? 7.884 -10.762 -14.926 1.00 80.38 95 ASP A O 1
ATOM 758 N N . MET A 1 96 ? 6.345 -9.805 -13.615 1.00 77.44 96 MET A N 1
ATOM 759 C CA . MET A 1 96 ? 7.227 -8.717 -13.198 1.00 77.44 96 MET A CA 1
ATOM 760 C C . MET A 1 96 ? 8.383 -9.214 -12.314 1.00 77.44 96 MET A C 1
ATOM 762 O O . MET A 1 96 ? 9.506 -8.755 -12.502 1.00 77.44 96 MET A O 1
ATOM 766 N N . ILE A 1 97 ? 8.176 -10.158 -11.384 1.00 80.19 97 ILE A N 1
ATOM 767 C CA . ILE A 1 97 ? 9.306 -10.734 -10.626 1.00 80.19 97 ILE A CA 1
ATOM 768 C C . ILE A 1 97 ? 10.310 -11.391 -11.582 1.00 80.19 97 ILE A C 1
ATOM 770 O O . ILE A 1 97 ? 11.513 -11.210 -11.407 1.00 80.19 97 ILE A O 1
ATOM 774 N N . ARG A 1 98 ? 9.836 -12.118 -12.602 1.00 82.56 98 ARG A N 1
ATOM 775 C CA . ARG A 1 98 ? 10.707 -12.708 -13.632 1.00 82.56 98 ARG A CA 1
ATOM 776 C C . ARG A 1 98 ? 11.478 -11.642 -14.402 1.00 82.56 98 ARG A C 1
ATOM 778 O O . ARG A 1 98 ? 12.683 -11.785 -14.565 1.00 82.56 98 ARG A O 1
ATOM 785 N N . GLU A 1 99 ? 10.811 -10.568 -14.810 1.00 79.00 99 GLU A N 1
ATOM 786 C CA . GLU A 1 99 ? 11.454 -9.464 -15.523 1.00 79.00 99 GLU A CA 1
ATOM 787 C C . GLU A 1 99 ? 12.526 -8.779 -14.666 1.00 79.00 99 GLU A C 1
ATOM 789 O O . GLU A 1 99 ? 13.642 -8.561 -15.124 1.00 79.00 99 GLU A O 1
ATOM 794 N N . ILE A 1 100 ? 12.241 -8.523 -13.386 1.00 78.31 100 ILE A N 1
ATOM 795 C CA . ILE A 1 100 ? 13.221 -7.975 -12.440 1.00 78.31 100 ILE A CA 1
ATOM 796 C C . ILE A 1 100 ? 14.422 -8.921 -12.303 1.00 78.31 100 ILE A C 1
ATOM 798 O O . ILE A 1 100 ? 15.563 -8.473 -12.372 1.00 78.31 100 ILE A O 1
ATOM 802 N N . VAL A 1 101 ? 14.192 -10.226 -12.131 1.00 81.38 101 VAL A N 1
ATOM 803 C CA . VAL A 1 101 ? 15.269 -11.228 -12.039 1.00 81.38 101 VAL A CA 1
ATOM 804 C C . VAL A 1 101 ? 16.145 -11.224 -13.296 1.00 81.38 101 VAL A C 1
ATOM 806 O O . VAL A 1 101 ? 17.366 -11.284 -13.163 1.00 81.38 101 VAL A O 1
ATOM 809 N N . ASN A 1 102 ? 15.541 -11.082 -14.480 1.00 77.94 102 ASN A N 1
ATOM 810 C CA . ASN A 1 102 ? 16.261 -10.982 -15.750 1.00 77.94 102 ASN A CA 1
ATOM 811 C C . ASN A 1 102 ? 17.085 -9.687 -15.846 1.00 77.94 102 ASN A C 1
ATOM 813 O O . ASN A 1 102 ? 18.243 -9.737 -16.246 1.00 77.94 102 ASN A O 1
ATOM 817 N N . ILE A 1 103 ? 16.527 -8.537 -15.440 1.00 73.06 103 ILE A N 1
ATOM 818 C CA . ILE A 1 103 ? 17.229 -7.237 -15.450 1.00 73.06 103 ILE A CA 1
ATOM 819 C C . ILE A 1 103 ? 18.478 -7.264 -14.564 1.00 73.06 103 ILE A C 1
ATOM 821 O O . ILE A 1 103 ? 19.490 -6.655 -14.902 1.00 73.06 103 ILE A O 1
ATOM 825 N N . PHE A 1 104 ? 18.412 -7.949 -13.422 1.00 72.19 104 PHE A N 1
ATOM 826 C CA . PHE A 1 104 ? 19.544 -8.064 -12.502 1.00 72.19 104 PHE A CA 1
ATOM 827 C C . PHE A 1 104 ? 20.469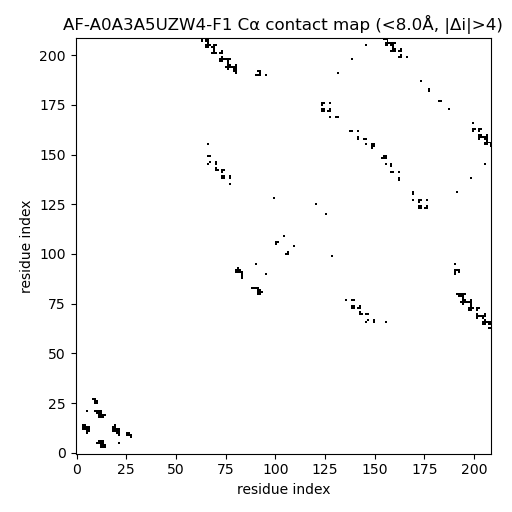 -9.252 -12.802 1.00 72.19 104 PHE A C 1
ATOM 829 O O . PHE A 1 104 ? 21.369 -9.504 -12.002 1.00 72.19 104 PHE A O 1
ATOM 836 N N . ASP A 1 105 ? 20.248 -9.974 -13.909 1.00 70.62 105 ASP A N 1
ATOM 837 C CA . ASP A 1 105 ? 20.975 -11.199 -14.280 1.00 70.62 105 ASP A CA 1
ATOM 838 C C . ASP A 1 105 ? 21.130 -12.163 -13.089 1.00 70.62 105 ASP A C 1
ATOM 840 O O . ASP A 1 105 ? 22.170 -12.772 -12.847 1.00 70.62 105 ASP A O 1
ATOM 844 N N . LEU A 1 106 ? 20.072 -12.281 -12.278 1.00 66.06 106 LEU A N 1
ATOM 845 C CA . LEU A 1 106 ? 20.052 -13.164 -11.110 1.00 66.06 106 LEU A CA 1
ATOM 846 C C . LEU A 1 106 ? 19.749 -14.616 -11.506 1.00 66.06 106 LEU A C 1
ATOM 848 O O . LEU A 1 106 ? 19.382 -15.414 -10.641 1.00 66.06 106 LEU A O 1
ATOM 852 N N . ASP A 1 107 ? 19.878 -14.967 -12.791 1.00 61.81 107 ASP A N 1
ATOM 853 C CA . ASP A 1 107 ? 19.693 -16.329 -13.275 1.00 61.81 107 ASP A CA 1
ATOM 854 C C . ASP A 1 107 ? 20.852 -17.219 -12.779 1.00 61.81 107 ASP A C 1
ATOM 856 O O . ASP A 1 107 ? 21.990 -17.103 -13.248 1.00 61.81 107 ASP A O 1
ATOM 860 N N . PRO A 1 108 ? 20.594 -18.163 -11.852 1.00 57.56 108 PRO A N 1
ATOM 861 C CA . PRO A 1 108 ? 21.634 -19.039 -11.322 1.00 57.56 108 PRO A CA 1
ATOM 862 C C . PRO A 1 108 ? 22.210 -19.993 -12.380 1.00 57.56 108 PRO A C 1
ATOM 864 O O . PRO A 1 108 ? 23.220 -20.647 -12.117 1.00 57.56 108 PRO A O 1
ATOM 867 N N . SER A 1 109 ? 21.583 -20.108 -13.556 1.00 62.16 109 SER A N 1
ATOM 868 C CA . SER A 1 109 ? 22.056 -20.942 -14.661 1.00 62.16 109 SER A CA 1
ATOM 869 C C . SER A 1 109 ? 23.020 -20.226 -15.616 1.00 62.16 109 SER A C 1
ATOM 871 O O . SER A 1 109 ? 23.721 -20.902 -16.370 1.00 62.16 109 SER A O 1
ATOM 873 N N . ASN A 1 110 ? 23.135 -18.894 -15.535 1.00 54.91 110 ASN A N 1
ATOM 874 C CA . ASN A 1 110 ? 23.889 -18.072 -16.488 1.00 54.91 110 ASN A CA 1
ATOM 875 C C . ASN A 1 110 ? 25.209 -17.496 -15.925 1.00 54.91 110 ASN A C 1
ATOM 877 O O . ASN A 1 110 ? 25.795 -16.575 -16.487 1.00 54.91 110 ASN A O 1
ATOM 881 N N . VAL A 1 111 ? 25.741 -18.095 -14.851 1.00 56.69 111 VAL A N 1
ATOM 882 C CA . VAL A 1 111 ? 26.943 -17.670 -14.084 1.00 56.69 111 VAL A CA 1
ATOM 883 C C . VAL A 1 111 ? 28.263 -17.673 -14.901 1.00 56.69 111 VAL A C 1
ATOM 885 O O . VAL A 1 111 ? 29.346 -17.480 -14.356 1.00 56.69 111 VAL A O 1
ATOM 888 N N . GLY A 1 112 ? 28.219 -17.896 -16.217 1.00 52.78 112 GLY A N 1
ATOM 889 C CA . GLY A 1 112 ? 29.403 -18.128 -17.047 1.00 52.78 112 GLY A CA 1
ATOM 890 C C . GLY A 1 112 ? 29.636 -17.181 -18.221 1.00 52.78 112 GLY A C 1
ATOM 891 O O . GLY A 1 112 ? 30.725 -17.247 -18.783 1.00 52.78 112 GLY A O 1
ATOM 892 N N . ASN A 1 113 ? 28.680 -16.333 -18.620 1.00 52.09 113 ASN A N 1
ATOM 893 C CA . ASN A 1 113 ? 28.797 -15.602 -19.889 1.00 52.09 113 ASN A CA 1
ATOM 894 C C . ASN A 1 113 ? 28.360 -14.136 -19.768 1.00 52.09 113 ASN A C 1
ATOM 896 O O . ASN A 1 113 ? 27.362 -13.704 -20.333 1.00 52.09 113 ASN A O 1
ATOM 900 N N . SER A 1 114 ? 29.132 -13.379 -18.991 1.00 53.22 114 SER A N 1
ATOM 901 C CA . SER A 1 114 ? 28.944 -11.947 -18.769 1.00 53.22 114 SER A CA 1
ATOM 902 C C . SER A 1 114 ? 29.720 -11.151 -19.826 1.00 53.22 114 SER A C 1
ATOM 904 O O . SER A 1 114 ? 30.820 -10.645 -19.585 1.00 53.22 114 SER A O 1
ATOM 906 N N . ASP A 1 115 ? 29.147 -11.057 -21.025 1.00 57.56 115 ASP A N 1
ATOM 907 C CA . ASP A 1 115 ? 29.471 -9.963 -21.939 1.00 57.56 115 ASP A CA 1
ATOM 908 C C . ASP A 1 115 ? 28.797 -8.713 -21.355 1.00 57.56 115 ASP A C 1
ATOM 910 O O . ASP A 1 115 ? 27.622 -8.446 -21.586 1.00 57.56 115 ASP A O 1
ATOM 914 N N . ASN A 1 116 ? 29.532 -8.026 -20.476 1.00 49.97 116 ASN A N 1
ATOM 915 C CA . ASN A 1 116 ? 29.085 -6.852 -19.729 1.00 49.97 116 ASN A CA 1
ATOM 916 C C . ASN A 1 116 ? 28.763 -5.691 -20.683 1.00 49.97 116 ASN A C 1
ATOM 918 O O . ASN A 1 116 ? 29.597 -4.816 -20.917 1.00 49.97 116 ASN A O 1
ATOM 922 N N . GLU A 1 117 ? 27.550 -5.655 -21.226 1.00 56.28 117 GLU A N 1
ATOM 923 C CA . GLU A 1 117 ? 26.922 -4.374 -21.514 1.00 56.28 117 GLU A CA 1
ATOM 924 C C . GLU A 1 117 ? 26.582 -3.752 -20.160 1.00 56.28 117 GLU A C 1
ATOM 926 O O . GLU A 1 117 ? 25.735 -4.260 -19.429 1.00 56.28 117 GLU A O 1
ATOM 931 N N . ASP A 1 118 ? 27.310 -2.697 -19.787 1.00 54.62 118 ASP A N 1
ATOM 932 C CA . ASP A 1 118 ? 27.077 -1.928 -18.568 1.00 54.62 118 ASP A CA 1
ATOM 933 C C . ASP A 1 118 ? 25.623 -1.428 -18.553 1.00 54.62 118 ASP A C 1
ATOM 935 O O . ASP A 1 118 ? 25.304 -0.367 -19.100 1.00 54.62 118 ASP A O 1
ATOM 939 N N . VAL A 1 119 ? 24.714 -2.195 -17.944 1.00 57.25 119 VAL A N 1
ATOM 940 C CA . VAL A 1 119 ? 23.323 -1.782 -17.774 1.00 57.25 119 VAL A CA 1
ATOM 941 C C . VAL A 1 119 ? 23.339 -0.584 -16.831 1.00 57.25 119 VAL A C 1
ATOM 943 O O . VAL A 1 119 ? 23.445 -0.715 -15.611 1.00 57.25 119 VAL A O 1
ATOM 946 N N . ASN A 1 120 ? 23.276 0.618 -17.401 1.00 62.44 120 ASN A N 1
ATOM 947 C CA . ASN A 1 120 ? 23.243 1.868 -16.653 1.00 62.44 120 ASN A CA 1
ATOM 948 C C . ASN A 1 120 ? 21.848 2.059 -16.044 1.00 62.44 120 ASN A C 1
ATOM 950 O O . ASN A 1 120 ? 21.025 2.844 -16.519 1.00 62.44 120 ASN A O 1
ATOM 954 N N . VAL A 1 121 ? 21.561 1.277 -15.005 1.00 68.19 121 VAL A N 1
ATOM 955 C CA . VAL A 1 121 ? 20.325 1.371 -14.240 1.00 68.19 121 VAL A CA 1
ATOM 956 C C . VAL A 1 121 ? 20.387 2.631 -13.379 1.00 68.19 121 VAL A C 1
ATOM 958 O O . VAL A 1 121 ? 21.240 2.754 -12.498 1.00 68.19 121 VAL A O 1
ATOM 961 N N . SER A 1 122 ? 19.466 3.575 -13.604 1.00 79.19 122 SER A N 1
ATOM 962 C CA . SER A 1 122 ? 19.351 4.759 -12.742 1.00 79.19 122 SER A CA 1
ATOM 963 C C . SER A 1 122 ? 19.190 4.328 -11.282 1.00 79.19 122 SER A C 1
ATOM 965 O O . SER A 1 122 ? 18.333 3.507 -10.960 1.00 79.19 122 SER A O 1
ATOM 967 N N . MET A 1 123 ? 19.954 4.937 -10.372 1.00 82.50 123 MET A N 1
ATOM 968 C CA . MET A 1 123 ? 19.847 4.683 -8.929 1.00 82.50 123 MET A CA 1
ATOM 969 C C . MET A 1 123 ? 18.398 4.801 -8.420 1.00 82.50 123 MET A C 1
ATOM 971 O O . MET A 1 123 ? 17.982 4.042 -7.547 1.00 82.50 123 MET A O 1
ATOM 975 N N . VAL A 1 124 ? 17.607 5.718 -8.991 1.00 80.31 124 VAL A N 1
ATOM 976 C CA . VAL A 1 124 ? 16.192 5.924 -8.632 1.00 80.31 124 VAL A CA 1
ATOM 977 C C . VAL A 1 124 ? 15.324 4.730 -9.043 1.00 80.31 124 VAL A C 1
ATOM 979 O O . VAL A 1 124 ? 14.407 4.353 -8.311 1.00 80.31 124 VAL A O 1
ATOM 982 N N . TYR A 1 125 ? 15.636 4.095 -10.174 1.00 81.81 125 TYR A N 1
ATOM 983 C CA . TYR A 1 125 ? 14.966 2.873 -10.615 1.00 81.81 125 TYR A CA 1
ATOM 984 C C . TYR A 1 125 ? 15.256 1.713 -9.661 1.00 81.81 125 TYR A C 1
ATOM 986 O O . TYR A 1 125 ? 14.326 1.066 -9.186 1.00 81.81 125 TYR A O 1
ATOM 994 N N . SER A 1 126 ? 16.524 1.522 -9.286 1.00 82.94 126 SER A N 1
ATOM 995 C CA . SER A 1 126 ? 16.921 0.490 -8.321 1.00 82.94 126 SER A CA 1
ATOM 996 C C . SER A 1 126 ? 16.226 0.677 -6.972 1.00 82.94 126 SER A C 1
ATOM 998 O O . SER A 1 126 ? 15.715 -0.285 -6.403 1.00 82.94 126 SER A O 1
A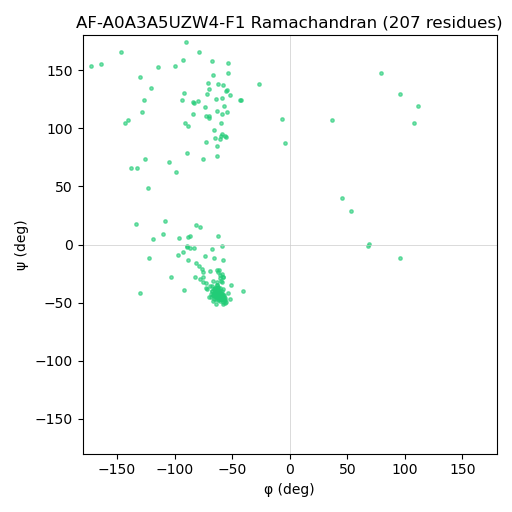TOM 1000 N N . ILE A 1 127 ? 16.138 1.918 -6.477 1.00 86.62 127 ILE A N 1
ATOM 1001 C CA . ILE A 1 127 ? 15.397 2.229 -5.245 1.00 86.62 127 ILE A CA 1
ATOM 1002 C C . ILE A 1 127 ? 13.915 1.863 -5.398 1.00 86.62 127 ILE A C 1
ATOM 1004 O O . ILE A 1 127 ? 13.348 1.257 -4.492 1.00 86.62 127 ILE A O 1
ATOM 1008 N N . SER A 1 128 ? 13.294 2.191 -6.532 1.00 84.00 128 SER A N 1
ATOM 1009 C CA . SER A 1 128 ? 11.877 1.894 -6.785 1.00 84.00 128 SER A CA 1
ATOM 1010 C C . SER A 1 128 ? 11.608 0.387 -6.807 1.00 84.00 128 SER A C 1
ATOM 1012 O O . SER A 1 128 ? 10.658 -0.064 -6.171 1.00 84.00 128 SER A O 1
ATOM 1014 N N . ILE A 1 129 ? 12.481 -0.402 -7.446 1.00 83.62 129 ILE A N 1
ATOM 1015 C CA . ILE A 1 129 ? 12.396 -1.870 -7.437 1.00 83.62 129 ILE A CA 1
ATOM 1016 C C . ILE A 1 129 ? 12.545 -2.422 -6.024 1.00 83.62 129 ILE A C 1
ATOM 1018 O O . ILE A 1 129 ? 11.745 -3.253 -5.603 1.00 83.62 129 ILE A O 1
ATOM 1022 N N . VAL A 1 130 ? 13.545 -1.963 -5.269 1.00 87.06 130 VAL A N 1
ATOM 1023 C CA . VAL A 1 130 ? 13.744 -2.426 -3.891 1.00 87.06 130 VAL A CA 1
ATOM 1024 C C . VAL A 1 130 ? 12.512 -2.106 -3.052 1.00 87.06 130 VAL A C 1
ATOM 1026 O O . VAL A 1 130 ? 11.992 -2.985 -2.372 1.00 87.06 130 VAL A O 1
ATOM 1029 N N . MET A 1 131 ? 11.983 -0.884 -3.128 1.00 89.38 131 MET A N 1
ATOM 1030 C CA . MET A 1 131 ? 10.761 -0.545 -2.403 1.00 89.38 131 MET A CA 1
ATOM 1031 C C . MET A 1 131 ? 9.588 -1.427 -2.829 1.00 89.38 131 MET A C 1
ATOM 1033 O O . MET A 1 131 ? 8.878 -1.936 -1.966 1.00 89.38 131 MET A O 1
ATOM 1037 N N . PHE A 1 132 ? 9.419 -1.663 -4.128 1.00 86.19 132 PHE A N 1
ATOM 1038 C CA . PHE A 1 132 ? 8.378 -2.538 -4.644 1.00 86.19 132 PHE A CA 1
ATOM 1039 C C . PHE A 1 132 ? 8.497 -3.966 -4.071 1.00 86.19 132 PHE A C 1
ATOM 1041 O O . PHE A 1 132 ? 7.542 -4.482 -3.495 1.00 86.19 132 PHE A O 1
ATOM 1048 N N . LEU A 1 133 ? 9.686 -4.574 -4.117 1.00 86.56 133 LEU A N 1
ATOM 1049 C CA . LEU A 1 133 ? 9.930 -5.924 -3.591 1.00 86.56 133 LEU A CA 1
ATOM 1050 C C . LEU A 1 133 ? 9.714 -6.026 -2.073 1.00 86.56 133 LEU A C 1
ATOM 1052 O O . LEU A 1 133 ? 9.279 -7.062 -1.574 1.00 86.56 133 LEU A O 1
ATOM 1056 N N . PHE A 1 134 ? 9.990 -4.953 -1.330 1.00 90.44 134 PHE A N 1
ATOM 1057 C CA . PHE A 1 134 ? 9.738 -4.889 0.112 1.00 90.44 134 PHE A CA 1
ATOM 1058 C C . PHE A 1 134 ? 8.277 -4.568 0.465 1.00 90.44 134 PHE A C 1
ATOM 1060 O O . PHE A 1 134 ? 7.867 -4.800 1.606 1.00 90.44 134 PHE A O 1
ATOM 1067 N N . SER A 1 135 ? 7.475 -4.074 -0.483 1.00 91.50 135 SER A N 1
ATOM 1068 C CA . SER A 1 135 ? 6.094 -3.638 -0.235 1.00 91.50 135 SER A CA 1
ATOM 1069 C C . SER A 1 135 ? 5.208 -4.736 0.354 1.00 91.50 135 SER A C 1
ATOM 1071 O O . SER A 1 135 ? 4.551 -4.458 1.360 1.00 91.50 135 SER A O 1
ATOM 1073 N N . PRO A 1 136 ? 5.225 -5.994 -0.140 1.00 91.19 136 PRO A N 1
ATOM 1074 C CA . PRO A 1 136 ? 4.444 -7.068 0.467 1.00 91.19 136 PRO A CA 1
ATOM 1075 C C . PRO A 1 136 ? 4.783 -7.301 1.941 1.00 91.19 136 PRO A C 1
ATOM 1077 O O . PRO A 1 136 ? 3.889 -7.529 2.750 1.00 91.19 136 PRO A O 1
ATOM 1080 N N . VAL A 1 137 ? 6.062 -7.198 2.318 1.00 93.94 137 VAL A N 1
ATOM 1081 C CA . VAL A 1 137 ? 6.506 -7.390 3.708 1.00 93.94 137 VAL A CA 1
ATOM 1082 C C . VAL A 1 137 ? 6.002 -6.253 4.594 1.00 93.94 137 VAL A C 1
ATOM 1084 O O . VAL A 1 137 ? 5.473 -6.502 5.678 1.00 93.94 137 VAL A O 1
ATOM 1087 N N . VAL A 1 138 ? 6.128 -5.008 4.128 1.00 95.38 138 VAL A N 1
ATOM 1088 C CA . VAL A 1 138 ? 5.655 -3.828 4.866 1.00 95.38 138 VAL A CA 1
ATOM 1089 C C . VAL A 1 138 ? 4.136 -3.863 5.032 1.00 95.38 138 VAL A C 1
ATOM 1091 O O . VAL A 1 138 ? 3.635 -3.640 6.134 1.00 95.38 138 VAL A O 1
ATOM 1094 N N . PHE A 1 139 ? 3.399 -4.196 3.971 1.00 95.50 139 PHE A N 1
ATOM 1095 C CA . PHE A 1 139 ? 1.939 -4.279 3.994 1.00 95.50 139 PHE A CA 1
ATOM 1096 C C . PHE A 1 139 ? 1.468 -5.418 4.902 1.00 95.50 139 PHE A C 1
ATOM 1098 O O . PHE A 1 139 ? 0.600 -5.200 5.743 1.00 95.50 139 PHE A O 1
ATOM 1105 N N . LEU A 1 140 ? 2.086 -6.600 4.814 1.00 96.19 140 LEU A N 1
ATOM 1106 C CA . LEU A 1 140 ? 1.800 -7.724 5.707 1.00 96.19 140 LEU A CA 1
ATOM 1107 C C . LEU A 1 140 ? 1.991 -7.330 7.176 1.00 96.19 140 LEU A C 1
ATOM 1109 O O . LEU A 1 140 ? 1.114 -7.587 7.999 1.00 96.19 140 LEU A O 1
ATOM 1113 N N . LEU A 1 141 ? 3.112 -6.682 7.507 1.00 97.25 141 LEU A N 1
ATOM 1114 C CA . LEU A 1 141 ? 3.398 -6.252 8.873 1.00 97.25 141 LEU A CA 1
ATOM 1115 C C . LEU A 1 141 ? 2.393 -5.194 9.355 1.00 97.25 141 LEU A C 1
ATOM 1117 O O . LEU A 1 141 ? 1.902 -5.282 10.478 1.00 97.25 141 LEU A O 1
ATOM 1121 N N . SER A 1 142 ? 2.044 -4.235 8.495 1.00 97.00 142 SER A N 1
ATOM 1122 C CA . SER A 1 142 ? 1.040 -3.202 8.768 1.00 97.00 142 SER A CA 1
ATOM 1123 C C . SER A 1 142 ? -0.343 -3.802 9.045 1.00 97.00 142 SER A C 1
ATOM 1125 O O . SER A 1 142 ? -0.962 -3.490 10.066 1.00 97.00 142 SER A O 1
ATOM 1127 N N . GLY A 1 143 ? -0.802 -4.727 8.196 1.00 96.81 143 GLY A N 1
ATOM 1128 C CA . GLY A 1 143 ? -2.079 -5.421 8.363 1.00 96.81 143 GLY A CA 1
ATOM 1129 C C . GLY A 1 143 ? -2.097 -6.314 9.604 1.00 96.81 143 GLY A C 1
ATOM 1130 O O . GLY A 1 143 ? -3.063 -6.301 10.364 1.00 96.81 143 GLY A O 1
ATOM 1131 N N . PHE A 1 144 ? -1.005 -7.033 9.870 1.00 98.00 144 PHE A N 1
ATOM 1132 C CA . PHE A 1 144 ? -0.877 -7.885 11.052 1.00 98.00 144 PHE A CA 1
ATOM 1133 C C . PHE A 1 144 ? -0.913 -7.079 12.356 1.00 98.00 144 PHE A C 1
ATOM 1135 O O . PHE A 1 144 ? -1.711 -7.385 13.243 1.00 98.00 144 PHE A O 1
ATOM 1142 N N . ILE A 1 145 ? -0.095 -6.025 12.472 1.00 98.00 145 ILE A N 1
ATOM 1143 C CA . ILE A 1 145 ? -0.059 -5.181 13.674 1.00 98.00 145 ILE A CA 1
ATOM 1144 C C . ILE A 1 145 ? -1.404 -4.473 13.870 1.00 98.00 145 ILE A C 1
ATOM 1146 O O . ILE A 1 145 ? -1.919 -4.460 14.986 1.00 98.00 145 ILE A O 1
ATOM 1150 N N . SER A 1 146 ? -2.007 -3.942 12.801 1.00 97.19 146 SER A N 1
ATOM 1151 C CA . SER A 1 146 ? -3.341 -3.327 12.871 1.00 97.19 146 SER A CA 1
ATOM 1152 C C . SER A 1 146 ? -4.395 -4.320 13.358 1.00 97.19 146 SER A C 1
ATOM 1154 O O . SER A 1 146 ? -5.172 -3.993 14.250 1.00 97.19 146 SER A O 1
ATOM 1156 N N . GLY A 1 147 ? -4.369 -5.562 12.865 1.00 96.81 147 GLY A N 1
ATOM 1157 C CA . GLY A 1 147 ? -5.252 -6.628 13.339 1.00 96.81 147 GLY A CA 1
ATOM 1158 C C . GLY A 1 147 ? -5.095 -6.921 14.835 1.00 96.81 147 GLY A C 1
ATOM 1159 O O . GLY A 1 147 ? -6.095 -7.029 15.544 1.00 96.81 147 GLY A O 1
ATOM 1160 N N . LEU A 1 148 ? -3.857 -6.992 15.341 1.00 97.50 148 LEU A N 1
ATOM 1161 C CA . LEU A 1 148 ? -3.595 -7.170 16.776 1.00 97.50 148 LEU A CA 1
ATOM 1162 C C . LEU A 1 148 ? -4.087 -5.985 17.616 1.00 97.50 148 LEU A C 1
ATOM 1164 O O . LEU A 1 148 ? -4.658 -6.190 18.686 1.00 97.50 148 LEU A O 1
ATOM 1168 N N . ILE A 1 149 ? -3.887 -4.756 17.135 1.00 96.81 149 ILE A N 1
ATOM 1169 C CA . ILE A 1 149 ? -4.352 -3.538 17.808 1.00 96.81 149 ILE A CA 1
ATOM 1170 C C . ILE A 1 149 ? -5.882 -3.527 17.899 1.00 96.81 149 ILE A C 1
ATOM 1172 O O . ILE A 1 149 ? -6.414 -3.278 18.979 1.00 96.81 149 ILE A O 1
ATOM 1176 N N . ILE A 1 150 ? -6.581 -3.858 16.808 1.00 95.31 150 ILE A N 1
ATOM 1177 C CA . ILE A 1 150 ? -8.049 -3.931 16.771 1.00 95.31 150 ILE A CA 1
ATOM 1178 C C . ILE A 1 150 ? -8.564 -4.995 17.748 1.00 95.31 150 ILE A C 1
ATOM 1180 O O . ILE A 1 150 ? -9.484 -4.722 18.513 1.00 95.31 150 ILE A O 1
ATOM 1184 N N . LEU A 1 151 ? -7.947 -6.183 17.785 1.00 94.69 151 LEU A N 1
ATOM 1185 C CA . LEU A 1 151 ? -8.291 -7.234 18.757 1.00 94.69 151 LEU A CA 1
ATOM 1186 C C . LEU A 1 151 ? -8.109 -6.772 20.212 1.00 94.69 151 LEU A C 1
ATOM 1188 O O . LEU A 1 151 ? -8.834 -7.218 21.099 1.00 94.69 151 LEU A O 1
ATOM 1192 N N . GLY A 1 152 ? -7.144 -5.885 20.454 1.00 94.12 152 GLY A N 1
ATOM 1193 C CA . GLY A 1 152 ? -6.884 -5.266 21.751 1.00 94.12 152 GLY A CA 1
ATOM 1194 C C . GLY A 1 152 ? -7.702 -4.005 22.044 1.00 94.12 152 GLY A C 1
ATOM 1195 O O . GLY A 1 152 ? -7.411 -3.349 23.042 1.00 94.12 152 GLY A O 1
ATOM 1196 N N . ASN A 1 153 ? -8.681 -3.637 21.204 1.00 91.31 153 ASN A N 1
ATOM 1197 C CA . ASN A 1 153 ? -9.430 -2.372 21.279 1.00 91.31 153 ASN A CA 1
ATOM 1198 C C . ASN A 1 153 ? -8.527 -1.117 21.320 1.00 91.31 153 ASN A C 1
ATOM 1200 O O . ASN A 1 153 ? -8.873 -0.109 21.939 1.00 91.31 153 ASN A O 1
ATOM 1204 N N . GLY A 1 154 ? -7.339 -1.189 20.714 1.00 92.69 154 GLY A N 1
ATOM 1205 C CA . GLY A 1 154 ? -6.401 -0.075 20.603 1.00 92.69 154 GLY A CA 1
ATOM 1206 C C . GLY A 1 154 ? -6.627 0.756 19.339 1.00 92.69 154 GLY A C 1
ATOM 1207 O O . GLY A 1 154 ? -7.411 0.380 18.472 1.00 92.69 154 GLY A O 1
ATOM 1208 N N . SER A 1 155 ? -5.893 1.867 19.217 1.00 95.31 155 SER A N 1
ATOM 1209 C CA . SER A 1 155 ? -6.006 2.757 18.058 1.00 95.31 155 SER A CA 1
ATOM 1210 C C . SER A 1 155 ? -5.022 2.421 16.934 1.00 95.31 155 SER A C 1
ATOM 1212 O O . SER A 1 155 ? -3.814 2.326 17.168 1.00 95.31 155 SER A O 1
ATOM 1214 N N . THR A 1 156 ? -5.505 2.307 15.694 1.00 96.69 156 THR A N 1
ATOM 1215 C CA . THR A 1 156 ? -4.688 1.980 14.508 1.00 96.69 156 THR A CA 1
ATOM 1216 C C . THR A 1 156 ? -4.044 3.189 13.835 1.00 96.69 156 THR A C 1
ATOM 1218 O O . THR A 1 156 ? -3.255 3.018 12.903 1.00 96.69 156 THR A O 1
ATOM 1221 N N . LYS A 1 157 ? -4.316 4.412 14.309 1.00 96.62 157 LYS A N 1
ATOM 1222 C CA . LYS A 1 157 ? -3.878 5.666 13.663 1.00 96.62 157 LYS A CA 1
ATOM 1223 C C . LYS A 1 157 ? -2.390 5.708 13.370 1.00 96.62 157 LYS A C 1
ATOM 1225 O O . LYS A 1 157 ? -1.992 6.049 12.260 1.00 96.62 157 LYS A O 1
ATOM 1230 N N . THR A 1 158 ? -1.565 5.333 14.344 1.00 96.62 158 THR A N 1
ATOM 1231 C CA . THR A 1 158 ? -0.105 5.344 14.193 1.00 96.62 158 THR A CA 1
ATOM 1232 C C . THR A 1 158 ? 0.352 4.404 13.079 1.00 96.62 158 THR A C 1
ATOM 1234 O O . THR A 1 158 ? 1.212 4.777 12.284 1.00 96.62 158 THR A O 1
ATOM 1237 N N . ILE A 1 159 ? -0.249 3.213 12.978 1.00 97.50 159 ILE A N 1
ATOM 1238 C CA . ILE A 1 159 ? 0.070 2.261 11.907 1.00 97.50 159 ILE A CA 1
ATOM 1239 C C . ILE A 1 159 ? -0.415 2.789 10.558 1.00 97.50 159 ILE A C 1
ATOM 1241 O O . ILE A 1 159 ? 0.346 2.759 9.594 1.00 97.50 159 ILE A O 1
ATOM 1245 N N . GLY A 1 160 ? -1.618 3.367 10.502 1.00 96.75 160 GLY A N 1
ATOM 1246 C CA . GLY A 1 160 ? -2.137 4.024 9.302 1.00 96.75 160 GLY A CA 1
ATOM 1247 C C . GLY A 1 160 ? -1.230 5.147 8.789 1.00 96.75 160 GLY A C 1
ATOM 1248 O O . GLY A 1 160 ? -0.940 5.204 7.596 1.00 96.75 160 GLY A O 1
ATOM 1249 N N . VAL A 1 161 ? -0.706 5.994 9.683 1.00 97.19 161 VAL A N 1
ATOM 1250 C CA . VAL A 1 161 ? 0.253 7.058 9.331 1.00 97.19 161 VAL A CA 1
ATOM 1251 C C . VAL A 1 161 ? 1.562 6.475 8.801 1.00 97.19 161 VAL A C 1
ATOM 1253 O O . VAL A 1 161 ? 2.045 6.928 7.766 1.00 97.19 161 VAL A O 1
ATOM 1256 N N . LEU A 1 162 ? 2.134 5.464 9.463 1.00 96.94 162 LEU A N 1
ATOM 1257 C CA . LEU A 1 162 ? 3.370 4.819 9.001 1.00 96.94 162 LEU A CA 1
ATOM 1258 C C . LEU A 1 162 ? 3.193 4.165 7.623 1.00 96.94 162 LEU A C 1
ATOM 1260 O O . LEU A 1 162 ? 4.035 4.339 6.742 1.00 96.94 162 LEU A O 1
ATOM 1264 N N . HIS A 1 163 ? 2.076 3.466 7.416 1.00 96.38 163 HIS A N 1
ATOM 1265 C CA . HIS A 1 163 ? 1.719 2.851 6.138 1.00 96.38 163 HIS A CA 1
ATOM 1266 C C . HIS A 1 163 ? 1.524 3.894 5.032 1.00 96.38 163 HIS A C 1
ATOM 1268 O O . HIS A 1 163 ? 2.034 3.741 3.919 1.00 96.38 163 HIS A O 1
ATOM 1274 N N . GLY A 1 164 ? 0.832 4.991 5.348 1.00 95.00 164 GLY A N 1
ATOM 1275 C CA . GLY A 1 164 ? 0.636 6.119 4.441 1.00 95.00 164 GLY A CA 1
ATOM 1276 C C . GLY A 1 164 ? 1.948 6.812 4.066 1.00 95.00 164 GLY A C 1
ATOM 1277 O O . GLY A 1 164 ? 2.157 7.125 2.898 1.00 95.00 164 GLY A O 1
ATOM 1278 N N . LEU A 1 165 ? 2.871 6.996 5.017 1.00 96.12 165 LEU A N 1
ATOM 1279 C CA . LEU A 1 165 ? 4.200 7.556 4.745 1.00 96.12 165 LEU A CA 1
ATOM 1280 C C . LEU A 1 165 ? 5.025 6.650 3.832 1.00 96.12 165 LEU A C 1
ATOM 1282 O O . LEU A 1 165 ? 5.621 7.137 2.875 1.00 96.12 165 LEU A O 1
ATOM 1286 N N . TYR A 1 166 ? 5.036 5.341 4.090 1.00 95.12 166 TYR A N 1
ATOM 1287 C CA . TYR A 1 166 ? 5.705 4.376 3.218 1.00 95.12 166 TYR A CA 1
ATOM 1288 C C . TYR A 1 166 ? 5.168 4.449 1.781 1.00 95.12 166 TYR A C 1
ATOM 1290 O O . TYR A 1 166 ? 5.934 4.573 0.825 1.00 95.12 166 TYR A O 1
ATOM 1298 N N . THR A 1 167 ? 3.842 4.456 1.650 1.00 93.31 167 THR A N 1
ATOM 1299 C CA . THR A 1 167 ? 3.135 4.600 0.374 1.00 93.31 167 THR A CA 1
ATOM 1300 C C . THR A 1 167 ? 3.503 5.907 -0.333 1.00 93.31 167 THR A C 1
ATOM 1302 O O . THR A 1 167 ? 3.783 5.915 -1.529 1.00 93.31 167 THR A O 1
ATOM 1305 N N . LEU A 1 168 ? 3.551 7.023 0.397 1.00 94.19 168 LEU A N 1
ATOM 1306 C CA . LEU A 1 168 ? 3.942 8.320 -0.148 1.00 94.19 168 LEU A CA 1
ATOM 1307 C C . LEU A 1 168 ? 5.380 8.300 -0.680 1.00 94.19 168 LEU A C 1
ATOM 1309 O O . LEU A 1 168 ? 5.625 8.772 -1.788 1.00 94.19 168 LEU A O 1
ATOM 1313 N N . PHE A 1 169 ? 6.326 7.738 0.079 1.00 93.31 169 PHE A N 1
ATOM 1314 C CA . PHE A 1 169 ? 7.710 7.605 -0.376 1.00 93.31 169 PHE A CA 1
ATOM 1315 C C . PHE A 1 169 ? 7.813 6.761 -1.642 1.00 93.31 169 PHE A C 1
ATOM 1317 O O . PHE A 1 169 ? 8.553 7.132 -2.549 1.00 93.31 169 PHE A O 1
ATOM 1324 N N . PHE A 1 170 ? 7.038 5.680 -1.732 1.00 90.50 170 PHE A N 1
ATOM 1325 C CA . PHE A 1 170 ? 6.975 4.857 -2.934 1.00 90.50 170 PHE A CA 1
ATOM 1326 C C . PHE A 1 170 ? 6.507 5.665 -4.154 1.00 90.50 170 PHE A C 1
ATOM 1328 O O . PHE A 1 170 ? 7.137 5.642 -5.207 1.00 90.50 170 PHE A O 1
ATOM 1335 N N . PHE A 1 171 ? 5.438 6.452 -4.016 1.00 89.38 171 PHE A N 1
ATOM 1336 C CA . PHE A 1 171 ? 4.979 7.306 -5.113 1.00 89.38 171 PHE A CA 1
ATOM 1337 C C . PHE A 1 171 ? 6.009 8.361 -5.515 1.00 89.38 171 PHE A C 1
ATOM 1339 O O . PHE A 1 171 ? 6.157 8.643 -6.703 1.00 89.38 171 PHE A O 1
ATOM 1346 N N . ILE A 1 172 ? 6.739 8.928 -4.552 1.00 91.31 172 ILE A N 1
ATOM 1347 C CA . ILE A 1 172 ? 7.808 9.888 -4.836 1.00 91.31 172 ILE A CA 1
ATOM 1348 C C . ILE A 1 172 ? 8.917 9.228 -5.661 1.00 91.31 172 ILE A C 1
ATOM 1350 O O . ILE A 1 172 ? 9.358 9.822 -6.641 1.00 91.31 172 ILE A O 1
ATOM 1354 N N . THR A 1 173 ? 9.364 8.016 -5.318 1.00 88.62 173 THR A N 1
ATOM 1355 C CA . THR A 1 173 ? 10.441 7.342 -6.064 1.00 88.62 173 THR A CA 1
ATOM 1356 C C . THR A 1 173 ? 10.014 6.978 -7.483 1.00 88.62 173 THR A C 1
ATOM 1358 O O . THR A 1 173 ? 10.741 7.293 -8.428 1.00 88.62 173 THR A O 1
ATOM 1361 N N . VAL A 1 174 ? 8.799 6.451 -7.657 1.00 84.44 174 VAL A N 1
ATOM 1362 C CA . VAL A 1 174 ? 8.227 6.168 -8.983 1.00 84.44 174 VAL A CA 1
ATOM 1363 C C . VAL A 1 174 ? 8.073 7.449 -9.810 1.00 84.44 174 VAL A C 1
ATOM 1365 O O . VAL A 1 174 ? 8.453 7.491 -10.982 1.00 84.44 174 VAL A O 1
ATOM 1368 N N . PHE A 1 175 ? 7.568 8.527 -9.204 1.00 87.19 175 PHE A N 1
ATOM 1369 C CA . PHE A 1 175 ? 7.414 9.813 -9.882 1.00 87.19 175 PHE A CA 1
ATOM 1370 C C . PHE A 1 175 ? 8.764 10.411 -10.297 1.00 87.19 175 PHE A C 1
ATOM 1372 O O . PHE A 1 175 ? 8.911 10.872 -11.428 1.00 87.19 175 PHE A O 1
ATOM 1379 N N . LEU A 1 176 ? 9.768 10.375 -9.416 1.00 88.12 176 LEU A N 1
ATOM 1380 C CA . LEU A 1 176 ? 11.121 10.842 -9.724 1.00 88.12 176 LEU A CA 1
ATOM 1381 C C . LEU A 1 176 ? 11.755 10.031 -10.859 1.00 88.12 176 LEU A C 1
ATOM 1383 O O . LEU A 1 176 ? 12.400 10.616 -11.730 1.00 88.12 176 LEU A O 1
ATO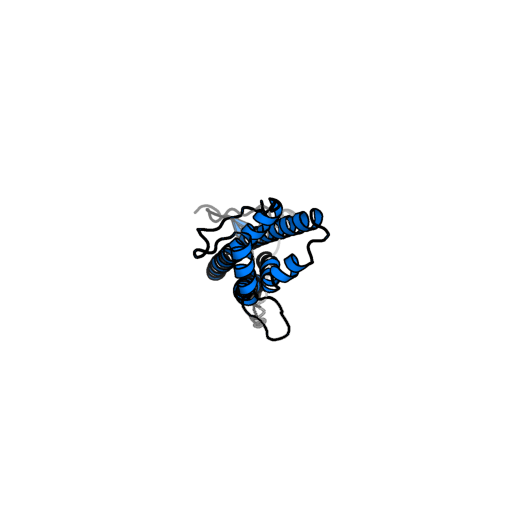M 1387 N N . TYR A 1 177 ? 11.540 8.712 -10.893 1.00 84.06 177 TYR A N 1
ATOM 1388 C CA . TYR A 1 177 ? 12.006 7.874 -11.996 1.00 84.06 177 TYR A CA 1
ATOM 1389 C C . TYR A 1 177 ? 11.371 8.290 -13.330 1.00 84.06 177 TYR A C 1
ATOM 1391 O O . TYR A 1 177 ? 12.089 8.493 -14.313 1.00 84.06 177 TYR A O 1
ATOM 1399 N N . LYS A 1 178 ? 10.047 8.500 -13.355 1.00 83.62 178 LYS A N 1
ATOM 1400 C CA . LYS A 1 178 ? 9.324 8.971 -14.549 1.00 83.62 178 LYS A CA 1
ATOM 1401 C C . LYS A 1 178 ? 9.774 10.363 -14.990 1.00 83.62 178 LYS A C 1
ATOM 1403 O O . LYS A 1 178 ? 9.910 10.609 -16.185 1.00 83.62 178 LYS A O 1
ATOM 1408 N N . ALA A 1 179 ? 10.039 11.265 -14.046 1.00 86.00 179 ALA A N 1
ATOM 1409 C CA . ALA A 1 179 ? 10.538 12.604 -14.346 1.00 86.00 179 ALA A CA 1
ATOM 1410 C C . ALA A 1 179 ? 11.925 12.576 -15.017 1.00 86.00 179 ALA A C 1
ATOM 1412 O O . ALA A 1 179 ? 12.199 13.401 -15.886 1.00 86.00 179 ALA A O 1
ATOM 1413 N N . GLN A 1 180 ? 12.785 11.621 -14.646 1.00 85.38 180 GLN A N 1
ATOM 1414 C CA . GLN A 1 180 ? 14.095 11.416 -15.278 1.00 85.38 180 GLN A CA 1
ATOM 1415 C C . GLN A 1 180 ? 14.004 10.680 -16.621 1.00 85.38 180 GLN A C 1
ATOM 1417 O O . GLN A 1 180 ? 14.831 10.912 -17.499 1.00 85.38 180 GLN A O 1
ATOM 1422 N N . ASN A 1 181 ? 13.001 9.815 -16.788 1.00 81.62 181 ASN A N 1
ATOM 1423 C CA . ASN A 1 181 ? 12.826 8.964 -17.963 1.00 81.62 181 ASN A CA 1
ATOM 1424 C C . ASN A 1 181 ? 11.424 9.166 -18.560 1.00 81.62 181 ASN A C 1
ATOM 1426 O O . ASN A 1 181 ? 10.561 8.297 -18.428 1.00 81.62 181 ASN A O 1
ATOM 1430 N N . PRO A 1 182 ? 11.157 10.303 -19.229 1.00 80.75 182 PRO A N 1
ATOM 1431 C CA . PRO A 1 182 ? 9.818 10.623 -19.726 1.00 80.75 182 PRO A CA 1
ATOM 1432 C C . PRO A 1 182 ? 9.292 9.595 -20.740 1.00 80.75 182 PRO A C 1
ATOM 1434 O O . PRO A 1 182 ? 8.083 9.364 -20.790 1.00 80.75 182 PRO A O 1
ATOM 1437 N N . TYR A 1 183 ? 10.195 8.943 -21.480 1.00 78.88 183 TYR A N 1
ATOM 1438 C CA . TYR A 1 183 ? 9.895 7.887 -22.454 1.00 78.88 183 TYR A CA 1
ATOM 1439 C C . TYR A 1 183 ? 9.884 6.473 -21.867 1.00 78.88 183 TYR A C 1
ATOM 1441 O O . TYR A 1 183 ? 9.616 5.538 -22.607 1.00 78.88 183 TYR A O 1
ATOM 1449 N N . ALA A 1 184 ? 10.179 6.291 -20.572 1.00 72.88 184 ALA A N 1
ATOM 1450 C CA . ALA A 1 184 ? 9.880 5.017 -19.931 1.00 72.88 184 ALA A CA 1
ATOM 1451 C C . ALA A 1 184 ? 8.359 4.856 -19.975 1.00 72.88 184 ALA A C 1
ATOM 1453 O O . ALA A 1 184 ? 7.631 5.695 -19.424 1.00 72.88 184 ALA A O 1
ATOM 1454 N N . ASP A 1 185 ? 7.888 3.854 -20.710 1.00 62.62 185 ASP A N 1
ATOM 1455 C CA . ASP A 1 185 ? 6.468 3.591 -20.893 1.00 62.62 185 ASP A CA 1
ATOM 1456 C C . ASP A 1 185 ? 5.765 3.472 -19.524 1.00 62.62 185 ASP A C 1
ATOM 1458 O O . ASP A 1 185 ? 6.394 3.204 -18.495 1.00 62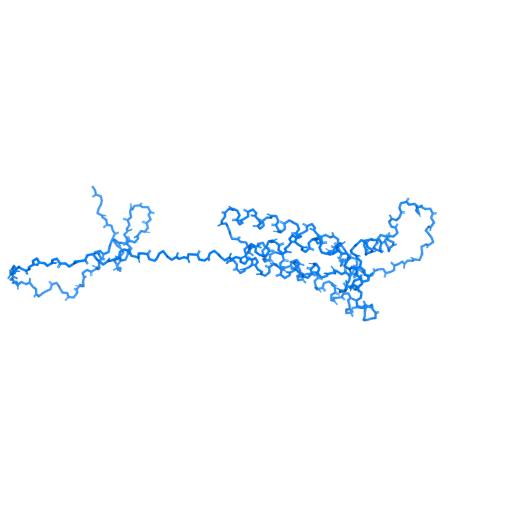.62 185 ASP A O 1
ATOM 1462 N N . PHE A 1 186 ? 4.450 3.722 -19.488 1.00 59.50 186 PHE A N 1
ATOM 1463 C CA . PHE A 1 186 ? 3.618 3.738 -18.265 1.00 59.50 186 PHE A CA 1
ATOM 1464 C C . PHE A 1 186 ? 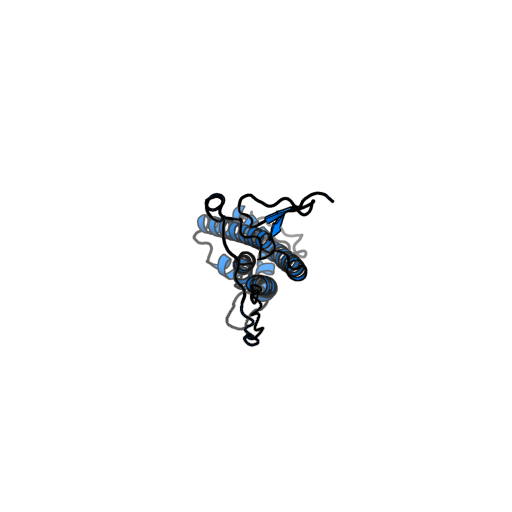3.614 2.425 -17.468 1.00 59.50 186 PHE A C 1
ATOM 1466 O O . PHE A 1 186 ? 3.044 2.374 -16.375 1.00 59.50 186 PHE A O 1
ATOM 1473 N N . ILE A 1 187 ? 4.336 1.429 -17.978 1.00 62.56 187 ILE A N 1
ATOM 1474 C CA . ILE A 1 187 ? 4.562 0.105 -17.435 1.00 62.56 187 ILE A CA 1
ATOM 1475 C C . ILE A 1 187 ? 4.774 0.170 -15.925 1.00 62.56 187 ILE A C 1
ATOM 1477 O O . ILE A 1 187 ? 4.184 -0.634 -15.243 1.00 62.56 187 ILE A O 1
ATOM 1481 N N . PHE A 1 188 ? 5.492 1.137 -15.333 1.00 63.09 188 PHE A N 1
ATOM 1482 C CA . PHE A 1 188 ? 5.697 1.128 -13.870 1.00 63.09 188 PHE A CA 1
ATOM 1483 C C . PHE A 1 188 ? 4.412 1.315 -13.029 1.00 63.09 188 PHE A C 1
ATOM 1485 O O . PHE A 1 188 ? 4.283 0.683 -11.986 1.00 63.09 188 PHE A O 1
ATOM 1492 N N . PHE A 1 189 ? 3.453 2.148 -13.454 1.00 63.72 189 PHE A N 1
ATOM 1493 C CA . PHE A 1 189 ? 2.160 2.275 -12.751 1.00 63.72 189 PHE A CA 1
ATOM 1494 C C . PHE A 1 189 ? 1.252 1.068 -13.022 1.00 63.72 189 PHE A C 1
ATOM 1496 O O . PHE A 1 189 ? 0.512 0.633 -12.146 1.00 63.72 189 PHE A O 1
ATOM 1503 N N . GLU A 1 190 ? 1.359 0.482 -14.210 1.00 65.38 190 GLU A N 1
ATOM 1504 C CA . GLU A 1 190 ? 0.645 -0.747 -14.569 1.00 65.38 190 GLU A CA 1
ATOM 1505 C C . GLU A 1 190 ? 1.245 -1.983 -13.858 1.00 65.38 190 GLU A C 1
ATOM 1507 O O . GLU A 1 190 ? 0.520 -2.880 -13.439 1.00 65.38 190 GLU A O 1
ATOM 1512 N N . ILE A 1 191 ? 2.564 -1.985 -13.634 1.00 63.81 191 ILE A N 1
ATOM 1513 C CA . ILE A 1 191 ? 3.385 -3.054 -13.040 1.00 63.81 191 ILE A CA 1
ATOM 1514 C C . ILE A 1 191 ? 3.104 -3.216 -11.558 1.00 63.81 191 ILE A C 1
ATOM 1516 O O . ILE A 1 191 ? 3.012 -4.334 -11.056 1.00 63.81 191 ILE A O 1
ATOM 1520 N N . VAL A 1 192 ? 3.025 -2.097 -10.839 1.00 69.62 192 VAL A N 1
ATOM 1521 C CA . VAL A 1 192 ? 2.866 -2.107 -9.382 1.00 69.62 192 VAL A CA 1
ATOM 1522 C C . VAL A 1 192 ? 1.543 -2.775 -8.983 1.00 69.62 192 VAL A C 1
ATOM 1524 O O . VAL A 1 192 ? 1.439 -3.360 -7.901 1.00 69.62 192 VAL A O 1
ATOM 1527 N N . GLY A 1 193 ? 0.584 -2.781 -9.913 1.00 73.31 193 GLY A N 1
ATOM 1528 C CA . GLY A 1 193 ? -0.649 -3.539 -9.847 1.00 73.31 193 GLY A CA 1
ATOM 1529 C C . GLY A 1 193 ? -1.691 -2.877 -8.953 1.00 73.31 193 GLY A C 1
ATOM 1530 O O . GLY A 1 193 ? -1.393 -2.281 -7.917 1.00 73.31 193 GLY A O 1
ATOM 1531 N N . GLU A 1 194 ? -2.959 -3.048 -9.317 1.00 74.56 194 GLU A N 1
ATOM 1532 C CA . GLU A 1 194 ? -4.093 -2.471 -8.582 1.00 74.56 194 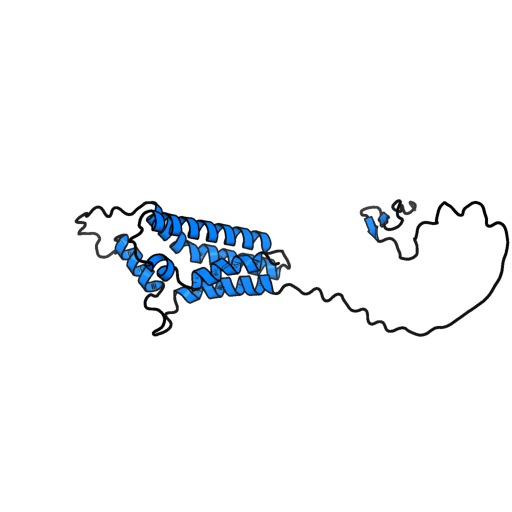GLU A CA 1
ATOM 1533 C C . GLU A 1 194 ? -4.159 -2.911 -7.117 1.00 74.56 194 GLU A C 1
ATOM 1535 O O . GLU A 1 194 ? -4.628 -2.173 -6.247 1.00 74.56 194 GLU A O 1
ATOM 1540 N N . GLY A 1 195 ? -3.635 -4.104 -6.818 1.00 81.62 195 GLY A N 1
ATOM 1541 C CA . GLY A 1 195 ? -3.488 -4.577 -5.449 1.00 81.62 195 GLY A CA 1
ATOM 1542 C C . GLY A 1 195 ? -2.686 -3.605 -4.600 1.00 81.62 195 GLY A C 1
ATOM 1543 O O . GLY A 1 195 ? -3.159 -3.189 -3.546 1.00 81.62 195 GLY A O 1
ATOM 1544 N N . PHE A 1 196 ? -1.526 -3.155 -5.077 1.00 86.25 196 PHE A N 1
ATOM 1545 C CA . PHE A 1 196 ? -0.720 -2.194 -4.337 1.00 86.25 196 PHE A CA 1
ATOM 1546 C C . PHE A 1 196 ? -1.497 -0.905 -4.053 1.00 86.25 196 PHE A C 1
ATOM 1548 O O . PHE A 1 196 ? -1.477 -0.442 -2.915 1.00 86.25 196 PHE A O 1
ATOM 1555 N N . TYR A 1 197 ? -2.237 -0.363 -5.030 1.00 87.69 197 TYR A N 1
ATOM 1556 C CA . TYR A 1 197 ? -3.048 0.845 -4.833 1.00 87.69 197 TYR A CA 1
ATOM 1557 C C . TYR A 1 197 ? -4.146 0.645 -3.791 1.00 87.69 197 TYR A C 1
ATOM 1559 O O . TYR A 1 197 ? -4.309 1.481 -2.900 1.00 87.69 197 TYR A O 1
ATOM 1567 N N . LEU A 1 198 ? -4.845 -0.490 -3.829 1.00 92.44 198 LEU A N 1
ATOM 1568 C CA . LEU A 1 198 ? -5.822 -0.838 -2.801 1.00 92.44 198 LEU A CA 1
ATOM 1569 C C . LEU A 1 198 ? -5.181 -0.844 -1.404 1.00 92.44 198 LEU A C 1
ATOM 1571 O O . LEU A 1 198 ? -5.722 -0.255 -0.469 1.00 92.44 198 LEU A O 1
ATOM 1575 N N . GLY A 1 199 ? -4.008 -1.467 -1.264 1.00 91.88 199 GLY A N 1
ATOM 1576 C CA . GLY A 1 199 ? -3.281 -1.518 0.004 1.00 91.88 199 GLY A CA 1
ATOM 1577 C C . GLY A 1 199 ? -2.762 -0.153 0.448 1.00 91.88 199 GLY A C 1
ATOM 1578 O O . GLY A 1 199 ? -2.863 0.193 1.621 1.00 91.88 199 GLY A O 1
ATOM 1579 N N . ALA A 1 200 ? -2.256 0.649 -0.483 1.00 89.50 200 ALA A N 1
ATOM 1580 C CA 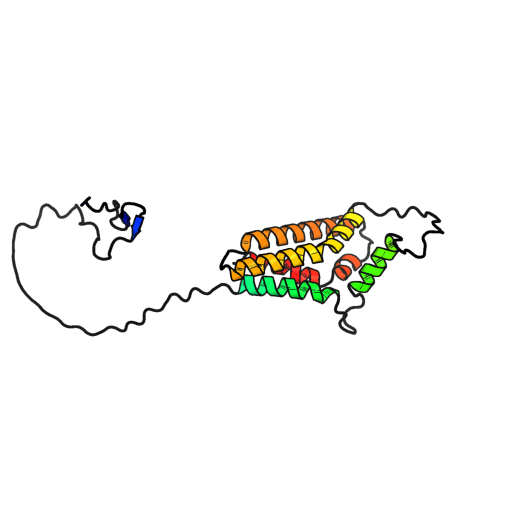. ALA A 1 200 ? -1.804 2.019 -0.276 1.00 89.50 200 ALA A CA 1
ATOM 1581 C C . ALA A 1 200 ? -2.915 2.901 0.319 1.00 89.50 200 ALA A C 1
ATOM 1583 O O . ALA A 1 200 ? -2.718 3.547 1.351 1.00 89.50 200 ALA A O 1
ATOM 1584 N N . PHE A 1 201 ? -4.110 2.876 -0.279 1.00 92.31 201 PHE A N 1
ATOM 1585 C CA . PHE A 1 201 ? -5.250 3.661 0.200 1.00 92.31 201 PHE A CA 1
ATOM 1586 C C . PHE A 1 201 ? -5.903 3.082 1.458 1.00 92.31 201 PHE A C 1
ATOM 1588 O O . PHE A 1 201 ? -6.484 3.837 2.239 1.00 92.31 201 PHE A O 1
ATOM 1595 N N . ALA A 1 202 ? -5.754 1.782 1.726 1.00 94.94 202 ALA A N 1
ATOM 1596 C CA . ALA A 1 202 ? -6.247 1.169 2.958 1.00 94.94 202 ALA A CA 1
ATOM 1597 C C . ALA A 1 202 ? -5.614 1.775 4.226 1.00 94.94 202 ALA A C 1
ATOM 1599 O O . ALA A 1 202 ? -6.267 1.828 5.269 1.00 94.94 202 ALA A O 1
ATOM 1600 N N . GLY A 1 203 ? -4.397 2.326 4.130 1.00 92.94 203 GLY A N 1
ATOM 1601 C CA . GLY A 1 203 ? -3.773 3.081 5.219 1.00 92.94 203 GLY A CA 1
ATOM 1602 C C . GLY A 1 203 ? -4.597 4.293 5.674 1.00 92.94 203 GLY A C 1
ATOM 1603 O O . GLY A 1 203 ? -4.621 4.596 6.864 1.00 92.94 203 GLY A O 1
ATOM 1604 N N . LEU A 1 204 ? -5.344 4.942 4.770 1.00 95.19 204 LEU A N 1
ATOM 1605 C CA . LEU A 1 204 ? -6.238 6.049 5.130 1.00 95.19 204 LEU A CA 1
ATOM 1606 C C . LEU A 1 204 ? -7.386 5.575 6.023 1.00 95.19 204 LEU A C 1
ATOM 1608 O O . LEU A 1 204 ? -7.747 6.264 6.972 1.00 95.19 204 LEU A O 1
ATOM 1612 N N . LEU A 1 205 ? -7.924 4.380 5.769 1.00 95.56 205 LEU A N 1
ATOM 1613 C CA . LEU A 1 205 ? -8.998 3.807 6.582 1.00 95.56 205 LEU A CA 1
ATOM 1614 C C . LEU A 1 205 ? -8.534 3.478 8.007 1.00 95.56 205 LEU A C 1
ATOM 1616 O O . LEU A 1 205 ? -9.316 3.620 8.941 1.00 95.56 205 LEU A O 1
ATOM 1620 N N . LEU A 1 206 ? -7.257 3.120 8.187 1.00 95.38 206 LEU A N 1
ATOM 1621 C CA . LEU A 1 206 ? -6.652 2.931 9.512 1.00 95.38 206 LEU A CA 1
ATOM 1622 C C . LEU A 1 206 ? -6.485 4.245 10.298 1.00 95.38 206 LEU A C 1
ATOM 1624 O O . LEU A 1 206 ? -6.363 4.209 11.521 1.00 95.38 206 LEU A O 1
ATOM 1628 N N . ILE A 1 207 ? -6.446 5.395 9.614 1.00 95.69 207 ILE A N 1
ATOM 1629 C CA . ILE A 1 207 ? -6.350 6.727 10.239 1.00 95.69 207 ILE A CA 1
ATOM 1630 C C . ILE A 1 207 ? -7.727 7.223 10.702 1.00 95.69 207 ILE A C 1
ATOM 1632 O O . ILE A 1 207 ? -7.811 7.975 11.674 1.00 95.69 207 ILE A O 1
ATOM 1636 N N . LEU A 1 208 ? -8.802 6.784 10.039 1.00 91.44 208 LEU A N 1
ATOM 1637 C CA . LEU A 1 208 ? -10.199 7.135 10.346 1.00 91.44 208 LEU A CA 1
ATOM 1638 C C . LEU A 1 208 ? -10.788 6.376 11.553 1.00 91.44 208 LEU A C 1
ATOM 1640 O O . LEU A 1 208 ? -12.006 6.338 11.734 1.00 91.44 208 LEU A O 1
ATOM 1644 N N . ASP A 1 209 ? -9.914 5.764 12.341 1.00 79.06 209 ASP A N 1
ATOM 1645 C CA . ASP A 1 209 ? -10.198 5.103 13.611 1.00 79.06 209 ASP A CA 1
ATOM 1646 C C . ASP A 1 209 ? -10.842 6.031 14.660 1.00 79.06 209 ASP A C 1
ATOM 1648 O O . ASP A 1 209 ? -10.328 7.157 14.893 1.00 79.06 209 ASP A O 1
#

Mean predicted aligned error: 16.34 Å

Nearest PDB structures (foldseek):
  6bhp-assembly1_C  TM=4.131E-01  e=1.828E+00  Chlamydomonas reinhardtii

Sequence (209 aa):
MEPHTFSPDGKWMWNGREWIPAPPEHSPPNIEELESNHKNESVHSIQENSSSEVSQLLPESKISAAPLIGTVAIFFSLILPYISIIDIWEYSGLDMIREIVNIFDLDPSNVGNSDNEDVNVSMVYSISIVMFLFSPVVFLLSGFISGLIILGNGSTKTIGVLHGLYTLFFFITVFLYKAQNPYADFIFFEIVGEGFYLGAFAGLLLILD

Secondary structure (DSSP, 8-state):
-PPPEEPTTSSEEE-SSSEEEPPTT-PPP-TT-SSS----------------------------SHHHHHHHHHHHHHHGGG---TTT-S--HHHHHHHHHHHTT--TT-TT----------HHHHHHHHHHHHHHHHHHHHHHHHHHHHHTT---HHHHHHHHHHHHHHHHHHHHHHHH-TTS-THHHHHHHHHHHHHHHHHHHHH--